Protein AF-A0A0G1D740-F1 (afdb_monomer)

Nearest PDB structures (foldseek):
  6q7m-assembly1_Z  TM=8.727E-01  e=1.515E-11  Escherichia coli
  4upb-assembly1_C  TM=8.703E-01  e=5.342E-11  Escherichia coli K-12
  3nbx-assembly1_X  TM=8.729E-01  e=7.797E-11  Escherichia coli K-12
  4upb-assembly1_E  TM=8.729E-01  e=9.420E-11  Escherichia coli K-12
  6blb-assembly1_A  TM=6.634E-01  e=1.053E-04  Pseudomonas aeruginosa PAO1

Solvent-accessible surface area (backbone atoms only — not comparable to full-atom values): 15666 Å² total; per-residue (Å²): 132,59,70,69,57,53,56,54,59,66,45,46,66,58,53,55,50,51,51,54,62,46,44,73,80,37,70,94,38,67,65,61,54,50,47,50,51,49,13,49,75,67,48,39,17,26,33,39,38,32,65,88,90,57,54,63,67,57,53,51,49,54,56,44,72,72,41,86,90,54,36,75,33,73,50,56,25,68,77,43,87,40,55,55,72,49,29,42,67,48,76,46,80,45,81,43,79,40,98,86,78,47,74,42,83,43,79,47,77,40,76,22,61,58,45,58,12,26,30,39,38,33,32,41,47,84,58,29,43,71,72,40,42,55,49,51,54,30,50,43,68,41,54,40,37,79,55,97,93,39,81,43,76,33,68,47,39,24,34,36,34,28,24,72,66,80,69,56,81,90,45,88,45,44,70,55,55,73,58,43,68,41,75,44,80,54,68,67,71,52,77,66,52,50,49,52,56,53,65,63,54,74,72,69,76,79,82,94,85,87,86,85,87,72,89,77,81,88,77,90,80,83,89,85,89,84,86,84,88,82,84,86,86,89,84,88,84,87,84,89,86,91,86,80,92,82,91,82,86,86,88,82,133

pLDDT: mean 76.73, std 25.29, range [23.34, 97.75]

Mean predicted aligned error: 13.7 Å

Radius of gyration: 24.91 Å; Cα contacts (8 Å, |Δi|>4): 343; chains: 1; bounding box: 70×76×67 Å

Structure (mmCIF, N/CA/C/O backbone):
data_AF-A0A0G1D740-F1
#
_entry.id   AF-A0A0G1D740-F1
#
loop_
_atom_site.group_PDB
_atom_site.id
_atom_site.type_symbol
_atom_site.label_atom_id
_atom_site.label_alt_id
_atom_site.label_comp_id
_atom_site.label_asym_id
_atom_site.label_entity_id
_atom_site.label_seq_id
_atom_site.pdbx_PDB_ins_code
_atom_site.Cartn_x
_atom_site.Cartn_y
_atom_site.Cartn_z
_atom_site.occupancy
_atom_site.B_iso_or_equiv
_atom_site.auth_seq_id
_atom_site.auth_comp_id
_atom_site.auth_asym_id
_atom_site.auth_atom_id
_atom_site.pdbx_PDB_model_num
ATOM 1 N N . MET A 1 1 ? 6.286 -33.723 -4.579 1.00 59.94 1 MET A N 1
ATOM 2 C CA . MET A 1 1 ? 6.065 -32.281 -4.843 1.00 59.94 1 MET A CA 1
ATOM 3 C C . MET A 1 1 ? 4.890 -31.828 -3.988 1.00 59.94 1 MET A C 1
ATOM 5 O O . MET A 1 1 ? 3.822 -32.398 -4.157 1.00 59.94 1 MET A O 1
ATOM 9 N N . ASN A 1 2 ? 5.114 -30.914 -3.036 1.00 88.69 2 ASN A N 1
ATOM 10 C CA . ASN A 1 2 ? 4.112 -30.453 -2.061 1.00 88.69 2 ASN A CA 1
ATOM 11 C C . ASN A 1 2 ? 2.894 -29.819 -2.773 1.00 88.69 2 ASN A C 1
ATOM 13 O O . ASN A 1 2 ? 3.073 -29.130 -3.777 1.00 88.69 2 ASN A O 1
ATOM 17 N N . GLU A 1 3 ? 1.682 -30.047 -2.267 1.00 88.50 3 GLU A N 1
ATOM 18 C CA . GLU A 1 3 ? 0.423 -29.495 -2.794 1.00 88.50 3 GLU A CA 1
ATOM 19 C C . GLU A 1 3 ? 0.468 -27.962 -2.892 1.00 88.50 3 GLU A C 1
ATOM 21 O O . GLU A 1 3 ? 0.113 -27.388 -3.920 1.00 88.50 3 GLU A O 1
ATOM 26 N N . LEU A 1 4 ? 1.053 -27.296 -1.891 1.00 85.12 4 LEU A N 1
ATOM 27 C CA . LEU A 1 4 ? 1.261 -25.844 -1.910 1.00 85.12 4 LEU A CA 1
ATOM 28 C C . LEU A 1 4 ? 2.137 -25.385 -3.084 1.00 85.12 4 LEU A C 1
ATOM 30 O O . LEU A 1 4 ? 1.875 -24.353 -3.695 1.00 85.12 4 LEU A O 1
ATOM 34 N N . LEU A 1 5 ? 3.162 -26.167 -3.437 1.00 86.25 5 LEU A N 1
ATOM 35 C CA . LEU A 1 5 ? 4.034 -25.853 -4.568 1.00 86.25 5 LEU A CA 1
ATOM 36 C C . LEU A 1 5 ? 3.289 -26.017 -5.899 1.00 86.25 5 LEU A C 1
ATOM 38 O O . LEU A 1 5 ? 3.485 -25.214 -6.804 1.00 86.25 5 LEU A O 1
ATOM 42 N N . ARG A 1 6 ? 2.394 -27.007 -6.018 1.00 88.31 6 ARG A N 1
ATOM 43 C CA . ARG A 1 6 ? 1.539 -27.164 -7.208 1.00 88.31 6 ARG A CA 1
ATOM 44 C C . ARG A 1 6 ? 0.585 -25.986 -7.376 1.00 88.31 6 ARG A C 1
ATOM 46 O O . ARG A 1 6 ? 0.479 -25.450 -8.475 1.00 88.31 6 ARG A O 1
ATOM 53 N N . GLN A 1 7 ? -0.058 -25.560 -6.292 1.00 86.38 7 GLN A N 1
ATOM 54 C CA . GLN A 1 7 ? -0.959 -24.407 -6.303 1.00 86.38 7 GLN A CA 1
ATOM 55 C C . GLN A 1 7 ? -0.216 -23.114 -6.651 1.00 86.38 7 GLN A C 1
ATOM 57 O O . GLN A 1 7 ? -0.663 -22.365 -7.519 1.00 86.38 7 GLN A O 1
ATOM 62 N N . ALA A 1 8 ? 0.960 -22.891 -6.055 1.00 84.44 8 ALA A N 1
ATOM 63 C CA . ALA A 1 8 ? 1.807 -21.745 -6.376 1.00 84.44 8 ALA A CA 1
ATOM 64 C C . ALA A 1 8 ? 2.221 -21.735 -7.858 1.00 84.44 8 ALA A C 1
ATOM 66 O O . ALA A 1 8 ? 2.075 -20.716 -8.532 1.00 84.44 8 ALA A O 1
ATOM 67 N N . LEU A 1 9 ? 2.666 -22.878 -8.395 1.00 88.75 9 LEU A N 1
ATOM 68 C CA . LEU A 1 9 ? 3.020 -23.014 -9.812 1.00 88.75 9 LEU A CA 1
ATOM 69 C C . LEU A 1 9 ? 1.819 -22.781 -10.741 1.00 88.75 9 LEU A C 1
ATOM 71 O O . LEU A 1 9 ? 1.988 -22.206 -11.814 1.00 88.75 9 LEU A O 1
ATOM 75 N N . GLY A 1 10 ? 0.605 -23.151 -10.323 1.00 89.69 10 GLY A N 1
ATOM 76 C CA . GLY A 1 10 ? -0.626 -22.885 -11.073 1.00 89.69 10 GLY A CA 1
ATOM 77 C C . GLY A 1 10 ? -0.969 -21.396 -11.215 1.00 89.69 10 GLY A C 1
ATOM 78 O O . GLY A 1 10 ? -1.636 -21.008 -12.174 1.00 89.69 10 GLY A O 1
ATOM 79 N N . ILE A 1 11 ? -0.487 -20.543 -10.305 1.00 89.38 11 ILE A N 1
ATOM 80 C CA . ILE A 1 11 ? -0.723 -19.090 -10.335 1.00 89.38 11 ILE A CA 1
ATOM 81 C C . ILE A 1 11 ? 0.265 -18.373 -11.270 1.00 89.38 11 ILE A C 1
ATOM 83 O O . ILE A 1 11 ? -0.078 -17.332 -11.836 1.00 89.38 11 ILE A O 1
ATOM 87 N N . VAL A 1 12 ? 1.460 -18.935 -11.487 1.00 91.50 12 VAL A N 1
ATOM 88 C CA . VAL A 1 12 ? 2.539 -18.301 -12.269 1.00 91.50 12 VAL A CA 1
ATOM 89 C C . VAL A 1 12 ? 2.080 -17.838 -13.660 1.00 91.50 12 VAL A C 1
ATOM 91 O O . VAL A 1 12 ? 2.272 -16.659 -13.957 1.00 91.50 12 VAL A O 1
ATOM 94 N N . PRO A 1 13 ? 1.402 -18.658 -14.496 1.00 94.25 13 PRO A N 1
ATOM 95 C CA . PRO A 1 13 ? 0.960 -18.212 -15.820 1.00 94.25 13 PRO A CA 1
ATOM 96 C C . PRO A 1 13 ? -0.002 -17.021 -15.759 1.00 94.25 13 PRO A C 1
ATOM 98 O O . PRO A 1 13 ? 0.038 -16.135 -16.614 1.00 94.25 13 PRO A O 1
ATOM 101 N N . LYS A 1 14 ? -0.856 -16.975 -14.729 1.00 92.62 14 LYS A N 1
ATOM 102 C CA . LYS A 1 14 ? -1.813 -15.884 -14.523 1.00 92.62 14 LYS A CA 1
ATOM 103 C C . LYS A 1 14 ? -1.098 -14.589 -14.143 1.00 92.62 14 LYS A C 1
ATOM 105 O O . LYS A 1 14 ? -1.414 -13.545 -14.708 1.00 92.62 14 LYS A O 1
ATOM 110 N N . VAL A 1 15 ? -0.118 -14.663 -13.243 1.00 93.69 15 VAL A N 1
ATOM 111 C CA . VAL A 1 15 ? 0.729 -13.520 -12.866 1.00 93.69 15 VAL A CA 1
ATOM 112 C C . VAL A 1 15 ? 1.508 -13.010 -14.075 1.00 93.69 15 VAL A C 1
ATOM 114 O O . VAL A 1 15 ? 1.447 -11.821 -14.367 1.00 93.69 15 VAL A O 1
ATOM 117 N N . SER A 1 16 ? 2.165 -13.894 -14.833 1.00 94.00 16 SER A N 1
ATOM 118 C CA . SER A 1 16 ? 2.906 -13.515 -16.044 1.00 94.00 16 SER A CA 1
ATOM 119 C C . SER A 1 16 ? 2.018 -12.822 -17.074 1.00 94.00 16 SER A C 1
ATOM 121 O O . SER A 1 16 ? 2.415 -11.804 -17.637 1.00 94.00 16 SER A O 1
ATOM 123 N N . ARG A 1 17 ? 0.799 -13.332 -17.288 1.00 94.88 17 ARG A N 1
ATOM 124 C CA . ARG A 1 17 ? -0.174 -12.715 -18.193 1.00 94.88 17 ARG A CA 1
ATOM 125 C C . ARG A 1 17 ? -0.589 -11.322 -17.723 1.00 94.88 17 ARG A C 1
ATOM 127 O O . ARG A 1 17 ? -0.572 -10.393 -18.522 1.00 94.88 17 ARG A O 1
ATOM 134 N N . ILE A 1 18 ? -0.938 -11.165 -16.445 1.00 94.62 18 ILE A N 1
ATOM 135 C CA . ILE A 1 18 ? -1.316 -9.856 -15.895 1.00 94.62 18 ILE A CA 1
ATOM 136 C C . ILE A 1 18 ? -0.154 -8.869 -16.022 1.00 94.62 18 ILE A C 1
ATOM 138 O O . ILE A 1 18 ? -0.366 -7.751 -16.478 1.00 94.62 18 ILE A O 1
ATOM 142 N N . SER A 1 19 ? 1.066 -9.286 -15.678 1.00 95.06 19 SER A N 1
ATOM 143 C CA . SER A 1 19 ? 2.260 -8.448 -15.814 1.00 95.06 19 SER A CA 1
ATOM 144 C C . SER A 1 19 ? 2.464 -7.980 -17.253 1.00 95.06 19 SER A C 1
ATOM 146 O O . SER A 1 19 ? 2.669 -6.792 -17.473 1.00 95.06 19 SER A O 1
ATOM 148 N N . ALA A 1 20 ? 2.344 -8.879 -18.236 1.00 94.12 20 ALA A N 1
ATOM 149 C CA . ALA A 1 20 ? 2.458 -8.514 -19.646 1.00 94.12 20 ALA A CA 1
ATOM 150 C C . ALA A 1 20 ? 1.385 -7.496 -20.065 1.00 94.12 20 ALA A C 1
ATOM 152 O O . ALA A 1 20 ? 1.700 -6.512 -20.723 1.00 94.12 20 ALA A O 1
ATOM 153 N N . GLU A 1 21 ? 0.132 -7.693 -19.649 1.00 93.31 21 GLU A N 1
ATOM 154 C CA . GLU A 1 21 ? -0.960 -6.768 -19.966 1.00 93.31 21 GLU A CA 1
ATOM 155 C C . GLU A 1 21 ? -0.777 -5.386 -19.311 1.00 93.31 21 GLU A C 1
ATOM 157 O O . GLU A 1 21 ? -1.093 -4.375 -19.933 1.00 93.31 21 GLU A O 1
ATOM 162 N N . VAL A 1 22 ? -0.242 -5.321 -18.087 1.00 93.19 22 VAL A N 1
ATOM 163 C CA . VAL A 1 22 ? 0.081 -4.054 -17.404 1.00 93.19 22 VAL A CA 1
ATOM 164 C C . VAL A 1 22 ? 1.228 -3.327 -18.112 1.00 93.19 22 VAL A C 1
ATOM 166 O O . VAL A 1 22 ? 1.149 -2.122 -18.337 1.00 93.19 22 VAL A O 1
ATOM 169 N N . LEU A 1 23 ? 2.273 -4.043 -18.531 1.00 92.94 23 LEU A N 1
ATOM 170 C CA . LEU A 1 23 ? 3.433 -3.440 -19.200 1.00 92.94 23 LEU A CA 1
ATOM 171 C C . LEU A 1 23 ? 3.111 -2.858 -20.585 1.00 92.94 23 LEU A C 1
ATOM 173 O O . LEU A 1 23 ? 3.834 -1.987 -21.064 1.00 92.94 23 LEU A O 1
ATOM 177 N N . VAL A 1 24 ? 2.001 -3.267 -21.210 1.00 90.56 24 VAL A N 1
ATOM 178 C CA . VAL A 1 24 ? 1.508 -2.636 -22.447 1.00 90.56 24 VAL A CA 1
ATOM 179 C C . VAL A 1 24 ? 1.094 -1.179 -22.208 1.00 90.56 24 VAL A C 1
ATOM 181 O O . VAL A 1 24 ? 1.364 -0.325 -23.052 1.00 90.56 24 VAL A O 1
ATOM 184 N N . SER A 1 25 ? 0.450 -0.872 -21.076 1.00 87.00 25 SER A N 1
ATOM 185 C CA . SER A 1 25 ? 0.032 0.498 -20.738 1.00 87.00 25 SER A CA 1
ATOM 186 C C . SER A 1 25 ? 1.068 1.265 -19.910 1.00 87.00 25 SER A C 1
ATOM 188 O O . SER A 1 25 ? 1.077 2.495 -19.946 1.00 87.00 25 SER A O 1
ATOM 190 N N . HIS A 1 26 ? 1.966 0.559 -19.220 1.00 89.12 26 HIS A N 1
ATOM 191 C CA . HIS A 1 26 ? 2.989 1.117 -18.334 1.00 89.12 26 HIS A CA 1
ATOM 192 C C . HIS A 1 26 ? 4.399 0.780 -18.850 1.00 89.12 26 HIS A C 1
ATOM 194 O O . HIS A 1 26 ? 5.033 -0.178 -18.417 1.00 89.12 26 HIS A O 1
ATOM 200 N N . ILE A 1 27 ? 4.877 1.578 -19.810 1.00 86.31 27 ILE A N 1
ATOM 201 C CA . ILE A 1 27 ? 6.157 1.367 -20.512 1.00 86.31 27 ILE A CA 1
ATOM 202 C C . ILE A 1 27 ? 7.345 1.505 -19.549 1.00 86.31 27 ILE A C 1
ATOM 204 O O . ILE A 1 27 ? 7.372 2.438 -18.748 1.00 86.31 27 ILE A O 1
ATOM 208 N N . ASP A 1 28 ? 8.354 0.637 -19.693 1.00 86.50 28 ASP A N 1
ATOM 209 C CA . ASP A 1 28 ? 9.580 0.606 -18.879 1.00 86.50 28 ASP A CA 1
ATOM 210 C C . ASP A 1 28 ? 9.288 0.498 -17.362 1.00 86.50 28 ASP A C 1
ATOM 212 O O . ASP A 1 28 ? 9.938 1.165 -16.554 1.00 86.50 28 ASP A O 1
ATOM 216 N N . ARG A 1 29 ? 8.277 -0.306 -16.976 1.00 91.25 29 ARG A N 1
ATOM 217 C CA . ARG A 1 29 ? 7.851 -0.519 -15.572 1.00 91.25 29 ARG A CA 1
ATOM 218 C C . ARG A 1 29 ? 8.002 -1.950 -15.057 1.00 91.25 29 ARG A C 1
ATOM 220 O O . ARG A 1 29 ? 7.325 -2.355 -14.111 1.00 91.25 29 ARG A O 1
ATOM 227 N N . ASP A 1 30 ? 8.867 -2.745 -15.679 1.00 93.06 30 ASP A N 1
ATOM 228 C CA . ASP A 1 30 ? 9.088 -4.149 -15.316 1.00 93.06 30 ASP A CA 1
ATOM 229 C C . ASP A 1 30 ? 9.464 -4.334 -13.843 1.00 93.06 30 ASP A C 1
ATOM 231 O O . ASP A 1 30 ? 8.959 -5.247 -13.180 1.00 93.06 30 ASP A O 1
ATOM 235 N N . ASP A 1 31 ? 10.324 -3.465 -13.316 1.00 93.81 31 ASP A N 1
ATOM 236 C CA . ASP A 1 31 ? 10.807 -3.573 -11.943 1.00 93.81 31 ASP A CA 1
ATOM 237 C C . ASP A 1 31 ? 9.723 -3.197 -10.928 1.00 93.81 31 ASP A C 1
ATOM 239 O O . ASP A 1 31 ? 9.568 -3.876 -9.912 1.00 93.81 31 ASP A O 1
ATOM 243 N N . GLU A 1 32 ? 8.918 -2.170 -11.212 1.00 94.69 32 GLU A N 1
ATOM 244 C CA . GLU A 1 32 ? 7.781 -1.758 -10.388 1.00 94.69 32 GLU A CA 1
ATOM 245 C C . GLU A 1 32 ? 6.719 -2.861 -10.339 1.00 94.69 32 GLU A C 1
ATOM 247 O O . GLU A 1 32 ? 6.220 -3.192 -9.260 1.00 94.69 32 GLU A O 1
ATOM 252 N N . VAL A 1 33 ? 6.423 -3.485 -11.486 1.00 95.56 33 VAL A N 1
ATOM 253 C CA . VAL A 1 33 ? 5.493 -4.620 -11.568 1.00 95.56 33 VAL A CA 1
ATOM 254 C C . VAL A 1 33 ? 6.001 -5.799 -10.739 1.00 95.56 33 VAL A C 1
ATOM 256 O O . VAL A 1 33 ? 5.246 -6.379 -9.954 1.00 95.56 33 VAL A O 1
ATOM 259 N N . ARG A 1 34 ? 7.287 -6.149 -10.858 1.00 95.25 34 ARG A N 1
ATOM 260 C CA . ARG A 1 34 ? 7.898 -7.225 -10.060 1.00 95.25 34 ARG A CA 1
ATOM 261 C C . ARG A 1 34 ? 7.877 -6.909 -8.570 1.00 95.25 34 ARG A C 1
ATOM 263 O O . ARG A 1 34 ? 7.524 -7.779 -7.778 1.00 95.25 34 ARG A O 1
ATOM 270 N N . ALA A 1 35 ? 8.223 -5.685 -8.183 1.00 96.12 35 ALA A N 1
ATOM 271 C CA . ALA A 1 35 ? 8.232 -5.264 -6.788 1.00 96.12 35 ALA A CA 1
ATOM 272 C C . ALA A 1 35 ? 6.824 -5.293 -6.172 1.00 96.12 35 ALA A C 1
ATOM 274 O O . ALA A 1 35 ? 6.664 -5.753 -5.042 1.00 96.12 35 ALA A O 1
ATOM 275 N N . ALA A 1 36 ? 5.799 -4.884 -6.926 1.00 96.31 36 ALA A N 1
ATOM 276 C CA . ALA A 1 36 ? 4.408 -4.966 -6.490 1.00 96.31 36 ALA A CA 1
ATOM 277 C C . ALA A 1 36 ? 3.941 -6.418 -6.300 1.00 96.31 36 ALA A C 1
ATOM 279 O O . ALA A 1 36 ? 3.338 -6.740 -5.276 1.00 96.31 36 ALA A O 1
ATOM 280 N N . TRP A 1 37 ? 4.271 -7.322 -7.230 1.00 95.94 37 TRP A N 1
ATOM 281 C CA . TRP A 1 37 ? 3.979 -8.749 -7.062 1.00 95.94 37 TRP A CA 1
ATOM 282 C C . TRP A 1 37 ? 4.720 -9.370 -5.881 1.00 95.94 37 TRP A C 1
ATOM 284 O O . TRP A 1 37 ? 4.129 -10.143 -5.130 1.00 95.94 37 TRP A O 1
ATOM 294 N N . LEU A 1 38 ? 5.993 -9.020 -5.681 1.00 95.75 38 LEU A N 1
ATOM 295 C CA . LEU A 1 38 ? 6.755 -9.473 -4.520 1.00 95.75 38 LEU A CA 1
ATOM 296 C C . LEU A 1 38 ? 6.102 -9.004 -3.218 1.00 95.75 38 LEU A C 1
ATOM 298 O O . LEU A 1 38 ? 5.982 -9.807 -2.295 1.00 95.75 38 LEU A O 1
ATOM 302 N N . ALA A 1 39 ? 5.634 -7.756 -3.150 1.00 96.25 39 ALA A N 1
ATOM 303 C CA . ALA A 1 39 ? 4.917 -7.243 -1.985 1.00 96.25 39 ALA A CA 1
ATOM 304 C C . ALA A 1 39 ? 3.622 -8.030 -1.732 1.00 96.25 39 ALA A C 1
ATOM 306 O O . ALA A 1 39 ? 3.401 -8.493 -0.618 1.00 96.25 39 ALA A O 1
ATOM 307 N N . LEU A 1 40 ? 2.824 -8.265 -2.778 1.00 94.81 40 LEU A N 1
ATOM 308 C CA . LEU A 1 40 ? 1.570 -9.025 -2.708 1.00 94.81 40 LEU A CA 1
ATOM 309 C C . LEU A 1 40 ? 1.755 -10.477 -2.259 1.00 94.81 40 LEU A C 1
ATOM 311 O O . LEU A 1 40 ? 0.964 -10.984 -1.472 1.00 94.81 40 LEU A O 1
ATOM 315 N N . VAL A 1 41 ? 2.780 -11.161 -2.770 1.00 92.62 41 VAL A N 1
ATOM 316 C CA . VAL A 1 41 ? 3.012 -12.581 -2.467 1.00 92.62 41 VAL A CA 1
ATOM 317 C C . VAL A 1 41 ? 3.676 -12.762 -1.103 1.00 92.62 41 VAL A C 1
ATOM 319 O O . VAL A 1 41 ? 3.381 -13.722 -0.397 1.00 92.62 41 VAL A O 1
ATOM 322 N N . SER A 1 42 ? 4.584 -11.859 -0.726 1.00 93.25 42 SER A N 1
ATOM 323 C CA . SER A 1 42 ? 5.328 -11.971 0.535 1.00 93.25 42 SER A CA 1
ATOM 324 C C . SER A 1 42 ? 4.641 -11.301 1.727 1.00 93.25 42 SER A C 1
ATOM 326 O O . SER A 1 42 ? 5.051 -11.541 2.865 1.00 93.25 42 SER A O 1
ATOM 328 N N . GLY A 1 43 ? 3.662 -10.423 1.483 1.00 93.81 43 GLY A N 1
ATOM 329 C CA . GLY A 1 43 ? 3.089 -9.533 2.495 1.00 93.81 43 GLY A CA 1
ATOM 330 C C . GLY A 1 43 ? 4.094 -8.517 3.050 1.00 93.81 43 GLY A C 1
ATOM 331 O O . GLY A 1 43 ? 3.854 -7.923 4.099 1.00 93.81 43 GLY A O 1
ATOM 332 N N . ARG A 1 44 ? 5.259 -8.344 2.406 1.00 95.06 44 ARG A N 1
ATOM 333 C CA . ARG A 1 44 ? 6.311 -7.429 2.867 1.00 95.06 44 ARG A CA 1
ATOM 334 C C . ARG A 1 44 ? 6.164 -6.050 2.221 1.00 95.06 44 ARG A C 1
ATOM 336 O O . ARG A 1 44 ? 5.900 -5.979 1.021 1.00 95.06 44 ARG A O 1
ATOM 343 N N . PRO A 1 45 ? 6.410 -4.959 2.969 1.00 95.56 45 PRO A N 1
ATOM 344 C CA . PRO A 1 45 ? 6.340 -3.611 2.422 1.00 95.56 45 PRO A CA 1
ATOM 345 C C . PRO A 1 45 ? 7.316 -3.373 1.274 1.00 95.56 45 PRO A C 1
ATOM 347 O O . PRO A 1 45 ? 8.488 -3.768 1.356 1.00 95.56 45 PRO A O 1
ATOM 350 N N . ALA A 1 46 ? 6.844 -2.651 0.257 1.00 96.00 46 ALA A N 1
ATOM 351 C CA . ALA A 1 46 ? 7.663 -2.147 -0.837 1.00 96.00 46 ALA A CA 1
ATOM 352 C C . ALA A 1 46 ? 7.767 -0.620 -0.820 1.00 96.00 46 ALA A C 1
ATOM 354 O O . ALA A 1 46 ? 6.790 0.078 -0.563 1.00 96.00 46 ALA A O 1
ATOM 355 N N . PHE A 1 47 ? 8.953 -0.102 -1.130 1.00 96.06 47 PHE A N 1
ATOM 356 C CA . PHE A 1 47 ? 9.225 1.326 -1.228 1.00 96.06 47 PHE A CA 1
ATOM 357 C C . PHE A 1 47 ? 9.834 1.696 -2.580 1.00 96.06 47 PHE A C 1
ATOM 359 O O . PHE A 1 47 ? 10.824 1.095 -3.007 1.00 96.06 47 PHE A O 1
ATOM 366 N N . PHE A 1 48 ? 9.270 2.721 -3.221 1.00 95.75 48 PHE A N 1
ATOM 367 C CA . PHE A 1 48 ? 9.670 3.214 -4.537 1.00 95.75 48 PHE A CA 1
ATOM 368 C C . PHE A 1 48 ? 10.282 4.620 -4.451 1.00 95.75 48 PHE A C 1
ATOM 370 O O . PHE A 1 48 ? 9.574 5.622 -4.300 1.00 95.75 48 PHE A O 1
ATOM 377 N N . LEU A 1 49 ? 11.599 4.714 -4.637 1.00 94.50 49 LEU A N 1
ATOM 378 C CA . LEU A 1 49 ? 12.334 5.977 -4.727 1.00 94.50 49 LEU A CA 1
ATOM 379 C C . LEU A 1 49 ? 12.344 6.491 -6.166 1.00 94.50 49 LEU A C 1
ATOM 381 O O . LEU A 1 49 ? 12.760 5.774 -7.065 1.00 94.50 49 LEU A O 1
ATOM 385 N N . GLY A 1 50 ? 11.947 7.735 -6.411 1.00 89.31 50 GLY A N 1
ATOM 386 C CA . GLY A 1 50 ? 12.048 8.333 -7.750 1.00 89.31 50 GLY A CA 1
ATOM 387 C C . GLY A 1 50 ? 11.118 9.521 -7.923 1.00 89.31 50 GLY A C 1
ATOM 388 O O . GLY A 1 50 ? 10.173 9.628 -7.157 1.00 89.31 50 GLY A O 1
ATOM 389 N N . SER A 1 51 ? 11.379 10.365 -8.922 1.00 83.00 51 SER A N 1
ATOM 390 C CA . SER A 1 51 ? 10.671 11.630 -9.170 1.00 83.00 51 SER A CA 1
ATOM 391 C C . SER A 1 51 ? 9.140 11.488 -9.298 1.00 83.00 51 SER A C 1
ATOM 393 O O . SER A 1 51 ? 8.648 10.410 -9.660 1.00 83.00 51 SER A O 1
ATOM 395 N N . PRO A 1 52 ? 8.368 12.573 -9.088 1.00 75.75 52 PRO A N 1
ATOM 396 C CA . PRO A 1 52 ? 6.926 12.528 -9.271 1.00 75.75 52 PRO A CA 1
ATOM 397 C C . PRO A 1 52 ? 6.593 12.420 -10.767 1.00 75.75 52 PRO A C 1
ATOM 399 O O . PRO A 1 52 ? 7.367 12.839 -11.631 1.00 75.75 52 PRO A O 1
ATOM 402 N N . GLY A 1 53 ? 5.437 11.836 -11.092 1.00 71.81 53 GLY A N 1
ATOM 403 C CA . GLY A 1 53 ? 4.991 11.680 -12.486 1.00 71.81 53 GLY A CA 1
ATOM 404 C C . GLY A 1 53 ? 5.659 10.533 -13.260 1.00 71.81 53 GLY A C 1
ATOM 405 O O . GLY A 1 53 ? 5.584 10.484 -14.491 1.00 71.81 53 GLY A O 1
ATOM 406 N N . VAL A 1 54 ? 6.297 9.599 -12.550 1.00 80.00 54 VAL A N 1
ATOM 407 C CA . VAL A 1 54 ? 6.925 8.390 -13.114 1.00 80.00 54 VAL A CA 1
ATOM 408 C C . VAL A 1 54 ? 5.949 7.192 -13.131 1.00 80.00 54 VAL A C 1
ATOM 410 O O . VAL A 1 54 ? 6.331 6.079 -13.447 1.00 80.00 54 VAL A O 1
ATOM 413 N N . ASP A 1 55 ? 4.657 7.426 -12.873 1.00 84.06 55 ASP A N 1
ATOM 414 C CA . ASP A 1 55 ? 3.577 6.428 -13.008 1.00 84.06 55 ASP A CA 1
ATOM 415 C C . ASP A 1 55 ? 3.699 5.201 -12.077 1.00 84.06 55 ASP A C 1
ATOM 417 O O . ASP A 1 55 ? 3.261 4.090 -12.380 1.00 84.06 55 ASP A O 1
ATOM 421 N N . LYS A 1 56 ? 4.295 5.418 -10.898 1.00 88.25 56 LYS A N 1
ATOM 422 C CA . LYS A 1 56 ? 4.412 4.419 -9.827 1.00 88.25 56 LYS A CA 1
ATOM 423 C C . LYS A 1 56 ? 3.036 3.965 -9.335 1.00 88.25 56 LYS A C 1
ATOM 425 O O . LYS A 1 56 ? 2.730 2.777 -9.366 1.00 88.25 56 LYS A O 1
ATOM 430 N N . THR A 1 57 ? 2.206 4.924 -8.920 1.00 92.12 57 THR A N 1
ATOM 431 C CA . THR A 1 57 ? 0.854 4.676 -8.404 1.00 92.12 57 THR A CA 1
ATOM 432 C C . THR A 1 57 ? -0.023 4.009 -9.456 1.00 92.12 57 THR A C 1
ATOM 434 O O . THR A 1 57 ? -0.668 3.010 -9.156 1.00 92.12 57 THR A O 1
ATOM 437 N N . GLY A 1 58 ? 0.019 4.487 -10.707 1.00 93.00 58 GLY A N 1
ATOM 438 C CA . GLY A 1 58 ? -0.770 3.922 -11.804 1.00 93.00 58 GLY A CA 1
ATOM 439 C C . GLY A 1 58 ? -0.395 2.475 -12.122 1.00 93.00 58 GLY A C 1
ATOM 440 O O . GLY A 1 58 ? -1.283 1.643 -12.283 1.00 93.00 58 GLY A O 1
ATOM 441 N N . THR A 1 59 ? 0.898 2.134 -12.104 1.00 93.69 59 THR A N 1
ATOM 442 C CA . THR A 1 59 ? 1.356 0.744 -12.292 1.00 93.69 59 THR A CA 1
ATOM 443 C C . THR A 1 59 ? 0.792 -0.186 -11.210 1.00 93.69 59 THR A C 1
ATOM 445 O O . THR A 1 59 ? 0.289 -1.272 -11.507 1.00 93.69 59 THR A O 1
ATOM 448 N N . VAL A 1 60 ? 0.828 0.238 -9.942 1.00 95.50 60 VAL A N 1
ATOM 449 C CA . VAL A 1 60 ? 0.302 -0.556 -8.818 1.00 95.50 60 VAL A CA 1
ATOM 450 C C . VAL A 1 60 ? -1.221 -0.650 -8.874 1.00 95.50 60 VAL A C 1
ATOM 452 O O . VAL A 1 60 ? -1.773 -1.734 -8.687 1.00 95.50 60 VAL A O 1
ATOM 455 N N . GLN A 1 61 ? -1.901 0.452 -9.189 1.00 95.75 61 GLN A N 1
ATOM 456 C CA . GLN A 1 61 ? -3.348 0.490 -9.376 1.00 95.75 61 GLN A CA 1
ATOM 457 C C . GLN A 1 61 ? -3.789 -0.453 -10.503 1.00 95.75 61 GLN A C 1
ATOM 459 O O . GLN A 1 61 ? -4.774 -1.179 -10.353 1.00 95.75 61 GLN A O 1
ATOM 464 N N . ALA A 1 62 ? -3.041 -0.503 -11.609 1.00 95.50 62 ALA A N 1
ATOM 465 C CA . ALA A 1 62 ? -3.313 -1.408 -12.718 1.00 95.50 62 ALA A CA 1
ATOM 466 C C . ALA A 1 62 ? -3.241 -2.873 -12.273 1.00 95.50 62 ALA A C 1
ATOM 468 O O . ALA A 1 62 ? -4.150 -3.639 -12.588 1.00 95.50 62 ALA A O 1
ATOM 469 N N . ILE A 1 63 ? -2.240 -3.255 -11.472 1.00 95.38 63 ILE A N 1
ATOM 470 C CA . ILE A 1 63 ? -2.153 -4.602 -10.883 1.00 95.38 63 ILE A CA 1
ATOM 471 C C . ILE A 1 63 ? -3.324 -4.858 -9.930 1.00 95.38 63 ILE A C 1
ATOM 473 O O . ILE A 1 63 ? -4.002 -5.879 -10.059 1.00 95.38 63 ILE A O 1
ATOM 477 N N . ALA A 1 64 ? -3.597 -3.927 -9.011 1.00 95.62 64 ALA A N 1
ATOM 478 C CA . ALA A 1 64 ? -4.666 -4.044 -8.021 1.00 95.62 64 ALA A CA 1
ATOM 479 C C . ALA A 1 64 ? -6.034 -4.268 -8.682 1.00 95.62 64 ALA A C 1
ATOM 481 O O . ALA A 1 64 ? -6.796 -5.131 -8.253 1.00 95.62 64 ALA A O 1
ATOM 482 N N . SER A 1 65 ? -6.303 -3.567 -9.789 1.00 95.31 65 SER A N 1
ATOM 483 C CA . SER A 1 65 ? -7.548 -3.691 -10.557 1.00 95.31 65 SER A CA 1
ATOM 484 C C . SER A 1 65 ? -7.776 -5.085 -11.158 1.00 95.31 65 SER A C 1
ATOM 486 O O . SER A 1 65 ? -8.904 -5.436 -11.499 1.00 95.31 65 SER A O 1
ATOM 488 N N . ARG A 1 66 ? -6.723 -5.909 -11.284 1.00 94.25 66 ARG A N 1
ATOM 489 C CA . ARG A 1 66 ? -6.821 -7.295 -11.776 1.00 94.25 66 ARG A CA 1
ATOM 490 C C . ARG A 1 66 ? -7.101 -8.311 -10.673 1.00 94.25 66 ARG A C 1
ATOM 492 O O . ARG A 1 66 ? -7.304 -9.490 -10.974 1.00 94.25 66 ARG A O 1
ATOM 499 N N . ILE A 1 67 ? -7.111 -7.880 -9.415 1.00 93.12 67 ILE A N 1
ATOM 500 C CA . ILE A 1 67 ? -7.429 -8.722 -8.266 1.00 93.12 67 ILE A CA 1
ATOM 501 C C . ILE A 1 67 ? -8.916 -8.540 -7.959 1.00 93.12 67 ILE A C 1
ATOM 503 O O . ILE A 1 67 ? -9.362 -7.483 -7.519 1.00 93.12 67 ILE A O 1
ATOM 507 N N . ALA A 1 68 ? -9.706 -9.580 -8.224 1.00 93.44 68 ALA A N 1
ATOM 508 C CA . ALA A 1 68 ? -11.150 -9.532 -8.031 1.00 93.44 68 ALA A CA 1
ATOM 509 C C . ALA A 1 68 ? -11.505 -9.234 -6.565 1.00 93.44 68 ALA A C 1
ATOM 511 O O . ALA A 1 68 ? -11.026 -9.913 -5.659 1.00 93.44 68 ALA A O 1
ATOM 512 N N . GLY A 1 69 ? -12.350 -8.222 -6.349 1.00 93.94 69 GLY A N 1
ATOM 513 C CA . GLY A 1 69 ? -12.781 -7.793 -5.016 1.00 93.94 69 GLY A CA 1
ATOM 514 C C . GLY A 1 69 ? -11.731 -7.016 -4.215 1.00 93.94 69 GLY A C 1
ATOM 515 O O . GLY A 1 69 ? -12.021 -6.614 -3.090 1.00 93.94 69 GLY A O 1
ATOM 516 N N . ALA A 1 70 ? -10.536 -6.777 -4.769 1.00 96.12 70 ALA A N 1
ATOM 517 C CA . ALA A 1 70 ? -9.533 -5.980 -4.085 1.00 96.12 70 ALA A CA 1
ATOM 518 C C . ALA A 1 70 ? -9.951 -4.510 -4.013 1.00 96.12 70 ALA A C 1
ATOM 520 O O . ALA A 1 70 ? -10.435 -3.914 -4.975 1.00 96.12 70 ALA A O 1
ATOM 521 N N . VAL A 1 71 ? -9.696 -3.925 -2.851 1.00 96.75 71 VAL A N 1
ATOM 522 C CA . VAL A 1 71 ? -9.867 -2.499 -2.580 1.00 96.75 71 VAL A CA 1
ATOM 523 C C . VAL A 1 71 ? -8.479 -1.885 -2.572 1.00 96.75 71 VAL A C 1
ATOM 525 O O . VAL A 1 71 ? -7.646 -2.253 -1.741 1.00 96.75 71 VAL A O 1
ATOM 528 N N . PHE A 1 72 ? -8.234 -0.984 -3.516 1.00 97.75 72 PHE A N 1
ATOM 529 C CA . PHE A 1 72 ? -7.011 -0.199 -3.594 1.00 97.75 72 PHE A CA 1
ATOM 530 C C . PHE A 1 72 ? -7.254 1.161 -2.945 1.00 97.75 72 PHE A C 1
ATOM 532 O O . PHE A 1 72 ? -8.218 1.841 -3.292 1.00 97.75 72 PHE A O 1
ATOM 539 N N . TYR A 1 73 ? -6.398 1.526 -1.997 1.00 97.44 73 TYR A N 1
ATOM 540 C CA . TYR A 1 73 ? -6.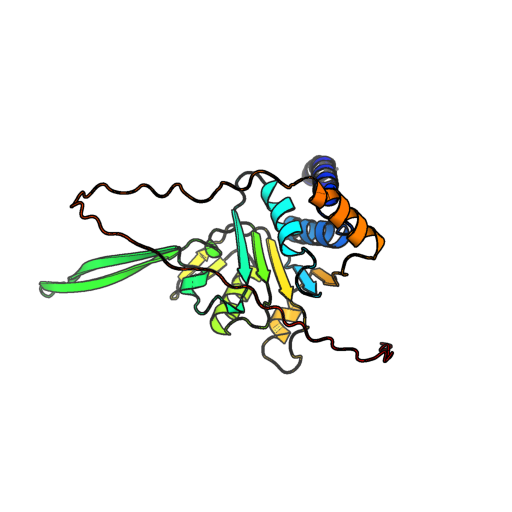372 2.845 -1.385 1.00 97.44 73 TYR A CA 1
ATOM 541 C C . TYR A 1 73 ? -5.037 3.504 -1.712 1.00 97.44 73 TYR A C 1
ATOM 543 O O . TYR A 1 73 ? -3.990 3.013 -1.290 1.00 97.44 73 TYR A O 1
ATOM 551 N N . ASP A 1 74 ? -5.068 4.610 -2.439 1.00 96.38 74 ASP A N 1
ATOM 552 C CA . ASP A 1 74 ? -3.916 5.467 -2.674 1.00 96.38 74 ASP A CA 1
ATOM 553 C C . ASP A 1 74 ? -4.198 6.885 -2.209 1.00 96.38 74 ASP A C 1
ATOM 555 O O . ASP A 1 74 ? -5.314 7.384 -2.329 1.00 96.38 74 ASP A O 1
ATOM 559 N N . GLU A 1 75 ? -3.180 7.526 -1.648 1.00 96.12 75 GLU A N 1
ATOM 560 C CA . GLU A 1 75 ? -3.296 8.905 -1.197 1.00 96.12 75 GLU A CA 1
ATOM 561 C C . GLU A 1 75 ? -1.914 9.565 -1.138 1.00 96.12 75 GLU A C 1
ATOM 563 O O . GLU A 1 75 ? -0.887 8.910 -0.914 1.00 96.12 75 GLU A O 1
ATOM 568 N N . LEU A 1 76 ? -1.893 10.882 -1.335 1.00 95.56 76 LEU A N 1
ATOM 569 C CA . LEU A 1 76 ? -0.698 11.700 -1.174 1.00 95.56 76 LEU A CA 1
ATOM 570 C C . LEU A 1 76 ? -0.555 12.071 0.303 1.00 95.56 76 LEU A C 1
ATOM 572 O O . LEU A 1 76 ? -1.297 12.901 0.806 1.00 95.56 76 LEU A O 1
ATOM 576 N N . MET A 1 77 ? 0.405 11.491 1.017 1.00 95.12 77 MET A N 1
ATOM 577 C CA . MET A 1 77 ? 0.454 11.567 2.484 1.00 95.12 77 MET A CA 1
ATOM 578 C C . MET A 1 77 ? 0.442 12.988 3.083 1.00 95.12 77 MET A C 1
ATOM 580 O O . MET A 1 77 ? -0.224 13.172 4.099 1.00 95.12 77 MET A O 1
ATOM 584 N N . PRO A 1 78 ? 1.056 14.020 2.471 1.00 94.44 78 PRO A N 1
ATOM 585 C CA . PRO A 1 78 ? 0.904 15.410 2.918 1.00 94.44 78 PRO A CA 1
ATOM 586 C C . PRO A 1 78 ? -0.533 15.959 2.973 1.00 94.44 78 PRO A C 1
ATOM 588 O O . PRO A 1 78 ? -0.771 16.947 3.663 1.00 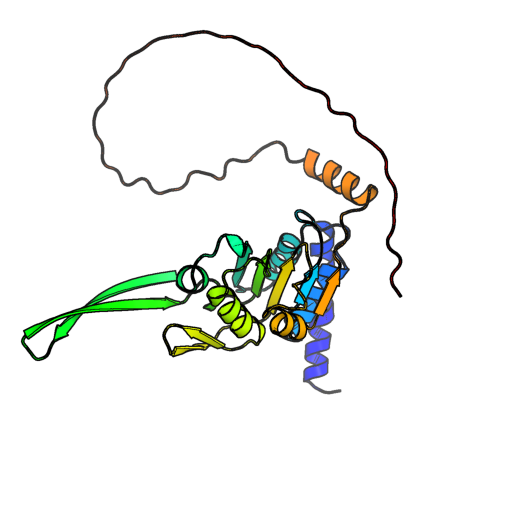94.44 78 PRO A O 1
ATOM 591 N N . THR A 1 79 ? -1.486 15.385 2.231 1.00 95.81 79 THR A N 1
ATOM 592 C CA . THR A 1 79 ? -2.898 15.820 2.232 1.00 95.81 79 THR A CA 1
ATOM 593 C C . THR A 1 79 ? -3.688 15.228 3.401 1.00 95.81 79 THR A C 1
ATOM 595 O O . THR A 1 79 ? -4.794 15.687 3.699 1.00 95.81 79 THR A O 1
ATOM 598 N N . VAL A 1 80 ? -3.131 14.212 4.067 1.00 96.50 80 VAL A N 1
ATOM 599 C CA . VAL A 1 80 ? -3.749 13.500 5.182 1.00 96.50 80 VAL A CA 1
ATOM 600 C C . VAL A 1 80 ? -3.268 14.118 6.483 1.00 96.50 80 VAL A C 1
ATOM 602 O O . VAL A 1 80 ? -2.142 13.890 6.921 1.00 96.50 80 VAL A O 1
ATOM 605 N N . VAL A 1 81 ? -4.135 14.906 7.114 1.00 93.69 81 VAL A N 1
ATOM 606 C CA . VAL A 1 81 ? -3.761 15.685 8.305 1.00 93.69 81 VAL A CA 1
ATOM 607 C C . VAL A 1 81 ? -4.115 14.994 9.620 1.00 93.69 81 VAL A C 1
ATOM 609 O O . VAL A 1 81 ? -3.702 15.453 10.682 1.00 93.69 81 VAL A O 1
ATOM 612 N N . SER A 1 82 ? -4.890 13.906 9.578 1.00 95.69 82 SER A N 1
ATOM 613 C CA . SER A 1 82 ? -5.315 13.187 10.779 1.00 95.69 82 SER A CA 1
ATOM 614 C C . SER A 1 82 ? -5.505 11.686 10.544 1.00 95.69 82 SER A C 1
ATOM 616 O O . SER A 1 82 ? -5.693 11.221 9.416 1.00 95.69 82 SER A O 1
ATOM 618 N N . VAL A 1 83 ? -5.467 10.915 11.634 1.00 94.50 83 VAL A N 1
ATOM 619 C CA . VAL A 1 83 ? -5.697 9.460 11.611 1.00 94.50 83 VAL A CA 1
ATOM 620 C C . VAL A 1 83 ? -7.128 9.143 11.180 1.00 94.50 83 VAL A C 1
ATOM 622 O O . VAL A 1 83 ? -7.363 8.193 10.437 1.00 94.50 83 VAL A O 1
ATOM 625 N N . GLU A 1 84 ? -8.081 9.973 11.587 1.00 94.31 84 GLU A N 1
ATOM 626 C CA . GLU A 1 84 ? -9.491 9.849 11.238 1.00 94.31 84 GLU A CA 1
ATOM 627 C C . GLU A 1 84 ? -9.684 10.034 9.729 1.00 94.31 84 GLU A C 1
ATOM 629 O O . GLU A 1 84 ? -10.385 9.254 9.090 1.00 94.31 84 GLU A O 1
ATOM 634 N N . GLN A 1 85 ? -8.991 10.995 9.109 1.00 95.25 85 GLN A N 1
ATOM 635 C CA . GLN A 1 85 ? -9.033 11.153 7.655 1.00 95.25 85 GLN A CA 1
ATOM 636 C C . GLN A 1 85 ? -8.516 9.903 6.923 1.00 95.25 85 GLN A C 1
ATOM 638 O O . GLN A 1 85 ? -9.102 9.533 5.902 1.00 95.25 85 GLN A O 1
ATOM 643 N N . LEU A 1 86 ? -7.480 9.243 7.455 1.00 96.19 86 LEU A N 1
ATOM 644 C CA . LEU A 1 86 ? -6.889 8.025 6.889 1.00 96.19 86 LEU A CA 1
ATOM 645 C C . LEU A 1 86 ? -7.781 6.782 7.065 1.00 96.19 86 LEU A C 1
ATOM 647 O O . LEU A 1 86 ? -7.915 5.980 6.139 1.00 96.19 86 LEU A O 1
ATOM 651 N N . LEU A 1 87 ? -8.356 6.595 8.258 1.00 95.38 87 LEU A N 1
ATOM 652 C CA . LEU A 1 87 ? -8.994 5.337 8.669 1.00 95.38 87 LEU A CA 1
ATOM 653 C C . LEU A 1 87 ? -10.522 5.392 8.735 1.00 95.38 87 LEU A C 1
ATOM 655 O O . LEU A 1 87 ? -11.173 4.363 8.564 1.00 95.38 87 LEU A O 1
ATOM 659 N N . VAL A 1 88 ? -11.113 6.547 9.031 1.00 94.38 88 VAL A N 1
ATOM 660 C CA . VAL A 1 88 ? -12.549 6.664 9.315 1.00 94.38 88 VAL A CA 1
ATOM 661 C C . VAL A 1 88 ? -13.297 6.997 8.029 1.00 94.38 88 VAL A C 1
ATOM 663 O O . VAL A 1 88 ? -12.976 7.944 7.303 1.00 94.38 88 VAL A O 1
ATOM 666 N N . GLU A 1 89 ? -14.307 6.184 7.730 1.00 93.31 89 GLU A N 1
ATOM 667 C CA . GLU A 1 89 ? -15.212 6.386 6.597 1.00 93.31 89 GLU A CA 1
ATOM 668 C C . GLU A 1 89 ? -16.395 7.266 6.992 1.00 93.31 89 GLU A C 1
ATOM 670 O O . GLU A 1 89 ? -16.770 8.176 6.255 1.00 93.31 89 GLU A O 1
ATOM 675 N N . SER A 1 90 ? -16.965 7.015 8.169 1.00 92.06 90 SER A N 1
ATOM 676 C CA . SER A 1 90 ? -18.089 7.782 8.691 1.00 92.06 90 SER A CA 1
ATOM 677 C C . SER A 1 90 ? -18.070 7.805 10.210 1.00 92.06 90 SER A C 1
ATOM 679 O O . SER A 1 90 ? -17.758 6.794 10.841 1.00 92.06 90 SER A O 1
ATOM 681 N N . THR A 1 91 ? -18.522 8.915 10.776 1.00 91.50 91 THR A N 1
ATOM 682 C CA . THR A 1 91 ? -18.704 9.082 12.215 1.00 91.50 91 THR A CA 1
ATOM 683 C C . THR A 1 91 ? -20.190 9.247 12.506 1.00 91.50 91 THR A C 1
ATOM 685 O O . THR A 1 91 ? -20.876 10.043 11.864 1.00 91.50 91 THR A O 1
ATOM 688 N N . SER A 1 92 ? -20.693 8.465 13.456 1.00 88.44 92 SER A N 1
ATOM 689 C CA . SER A 1 92 ? -22.079 8.519 13.931 1.00 88.44 92 SER A CA 1
ATOM 690 C C . SER A 1 92 ? -22.135 9.143 15.320 1.00 88.44 92 SER A C 1
ATOM 692 O O . SER A 1 92 ? -21.203 8.986 16.108 1.00 88.44 92 SER A O 1
ATOM 694 N N . ILE A 1 93 ? -23.212 9.872 15.604 1.00 89.06 93 ILE A N 1
ATOM 695 C CA . ILE A 1 93 ? -23.449 10.521 16.894 1.00 89.06 93 ILE A CA 1
ATOM 696 C C . ILE A 1 93 ? -24.729 9.921 17.468 1.00 89.06 93 ILE A C 1
ATOM 698 O O . ILE A 1 93 ? -25.776 9.965 16.824 1.00 89.06 93 ILE A O 1
ATOM 702 N N . GLU A 1 94 ? -24.634 9.353 18.662 1.00 87.06 94 GLU A N 1
ATOM 703 C CA . GLU A 1 94 ? -25.729 8.676 19.350 1.00 87.06 94 GLU A CA 1
ATOM 704 C C . GLU A 1 94 ? -25.976 9.337 20.714 1.00 87.06 94 GLU A C 1
ATOM 706 O O . GLU A 1 94 ? -25.044 9.608 21.472 1.00 87.06 94 GLU A O 1
ATOM 711 N N . GLU A 1 95 ? -27.244 9.599 21.043 1.00 88.12 95 GLU A N 1
ATOM 712 C CA . GLU A 1 95 ? -27.642 10.039 22.383 1.00 88.12 95 GLU A CA 1
ATOM 713 C C . GLU A 1 95 ? -27.894 8.818 23.268 1.00 88.12 95 GLU A C 1
ATOM 715 O O . GLU A 1 95 ? -28.830 8.050 23.043 1.00 88.12 95 GLU A O 1
ATOM 720 N N . VAL A 1 96 ? -27.077 8.657 24.305 1.00 85.25 96 VAL A N 1
ATOM 721 C CA . VAL A 1 96 ? -27.195 7.569 25.273 1.00 85.25 96 VAL A CA 1
ATOM 722 C C . VAL A 1 96 ? -27.785 8.117 26.576 1.00 85.25 96 VAL A C 1
ATOM 724 O O . VAL A 1 96 ? -27.197 9.020 27.182 1.00 85.25 96 VAL A O 1
ATOM 727 N N . PRO A 1 97 ? -28.940 7.608 27.039 1.00 84.56 97 PRO A N 1
ATOM 728 C CA . PRO A 1 97 ? -29.504 8.011 28.320 1.00 84.56 97 PRO A CA 1
ATOM 729 C C . PRO A 1 97 ? -28.594 7.562 29.468 1.00 84.56 97 PRO A C 1
ATOM 731 O O . PRO A 1 97 ? -28.131 6.422 29.517 1.00 84.56 97 PRO A O 1
ATOM 734 N N . LEU A 1 98 ? -28.334 8.477 30.396 1.00 85.25 98 LEU A N 1
ATOM 735 C CA . LEU A 1 98 ? -27.533 8.232 31.586 1.00 85.25 98 LEU A CA 1
ATOM 736 C C . LEU A 1 98 ? -28.418 7.741 32.745 1.00 85.25 98 LEU A C 1
ATOM 738 O O . LEU A 1 98 ? -29.591 8.116 32.832 1.00 85.25 98 LEU A O 1
ATOM 742 N N . PRO A 1 99 ? -27.856 6.978 33.702 1.00 81.81 99 PRO A N 1
ATOM 743 C CA . PRO A 1 99 ? -28.598 6.475 34.862 1.00 81.81 99 PRO A CA 1
ATOM 744 C C . PRO A 1 99 ? -29.222 7.564 35.749 1.00 81.81 99 PRO A C 1
ATOM 746 O O . PRO A 1 99 ? -30.172 7.299 36.476 1.00 81.81 99 PRO A O 1
ATOM 74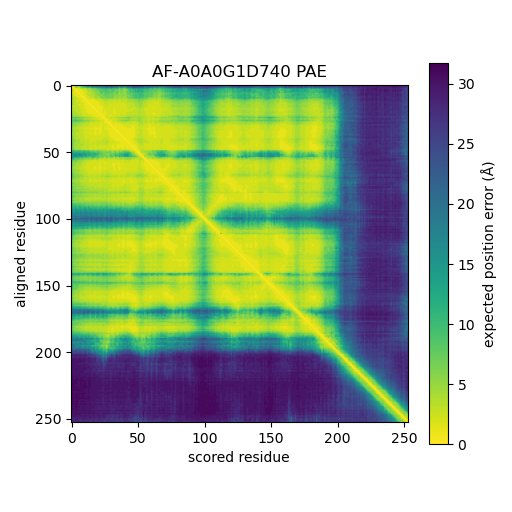9 N N . ASN A 1 100 ? -28.702 8.792 35.694 1.00 86.94 100 ASN A N 1
ATOM 750 C CA . ASN A 1 100 ? -29.195 9.948 36.446 1.00 86.94 100 ASN A CA 1
ATOM 751 C C . ASN A 1 100 ? -30.292 10.745 35.708 1.00 86.94 100 ASN A C 1
ATOM 753 O O . ASN A 1 100 ? -30.611 11.857 36.121 1.00 86.94 100 ASN A O 1
ATOM 757 N N . GLY A 1 101 ? -30.832 10.224 34.600 1.00 81.06 101 GLY A N 1
ATOM 758 C CA . GLY A 1 101 ? -31.830 10.917 33.776 1.00 81.06 101 GLY A CA 1
ATOM 759 C C . GLY A 1 101 ? -31.251 11.982 32.837 1.00 81.06 101 GLY A C 1
ATOM 760 O O . GLY A 1 101 ? -32.004 12.615 32.098 1.00 81.06 101 GLY A O 1
ATOM 761 N N . GLY A 1 102 ? -29.928 12.178 32.829 1.00 83.94 102 GLY A N 1
ATOM 762 C CA . GLY A 1 102 ? -29.241 12.987 31.825 1.00 83.94 102 GLY A CA 1
ATOM 763 C C . GLY A 1 102 ? -29.123 12.268 30.478 1.00 83.94 102 GLY A C 1
ATOM 764 O O . GLY A 1 102 ? -29.382 11.072 30.360 1.00 83.94 102 GLY A O 1
ATOM 765 N N . LYS A 1 103 ? -28.680 12.988 29.448 1.00 84.69 103 LYS A N 1
ATOM 766 C CA . LYS A 1 103 ? -28.291 12.409 28.157 1.00 84.69 103 LYS A CA 1
ATOM 767 C C . LYS A 1 103 ? -26.803 12.642 27.935 1.00 84.69 103 LYS A C 1
ATOM 769 O O . LYS A 1 103 ? -26.326 13.755 28.139 1.00 84.69 103 LYS A O 1
ATOM 774 N N . ALA A 1 104 ? -26.083 11.608 27.519 1.00 83.81 104 ALA A N 1
ATOM 775 C CA . ALA A 1 104 ? -24.714 11.716 27.039 1.00 83.81 104 ALA A CA 1
ATOM 776 C C . ALA A 1 104 ? -24.701 11.616 25.515 1.00 83.81 104 ALA A C 1
ATOM 778 O O . ALA A 1 104 ? -25.380 10.769 24.943 1.00 83.81 104 ALA A O 1
ATOM 779 N N . ILE A 1 105 ? -23.901 12.452 24.864 1.00 85.50 105 ILE A N 1
ATOM 780 C CA . ILE A 1 105 ? -23.615 12.312 23.438 1.00 85.50 105 ILE A CA 1
ATOM 781 C C . ILE A 1 105 ? -22.398 11.398 23.314 1.00 85.50 105 ILE A C 1
ATOM 783 O O . ILE A 1 105 ? -21.349 11.686 23.891 1.00 85.50 105 ILE A O 1
ATOM 787 N N . GLN A 1 106 ? -22.539 10.294 22.585 1.00 85.00 106 GLN A N 1
ATOM 788 C CA . GLN A 1 106 ? -21.432 9.417 22.225 1.00 85.00 106 GLN A CA 1
ATOM 789 C C . GLN A 1 106 ? -21.179 9.492 20.727 1.00 85.00 106 GLN A C 1
ATOM 791 O O . GLN A 1 106 ? -22.101 9.455 19.916 1.00 85.00 106 GLN A O 1
ATOM 796 N N . THR A 1 107 ? -19.905 9.567 20.371 1.00 85.75 107 THR A N 1
ATOM 797 C CA . THR A 1 107 ? -19.455 9.530 18.985 1.00 85.75 107 THR A CA 1
ATOM 798 C C . THR A 1 107 ? -18.881 8.151 18.705 1.00 85.75 107 THR A C 1
ATOM 800 O O . THR A 1 107 ? -18.106 7.626 19.506 1.00 85.75 107 THR A O 1
ATOM 803 N N . ARG A 1 108 ? -19.269 7.545 17.583 1.00 86.19 108 ARG A N 1
ATOM 804 C CA . ARG A 1 108 ? -18.782 6.233 17.167 1.00 86.19 108 ARG A CA 1
ATOM 805 C C . ARG A 1 108 ? -18.280 6.275 15.736 1.00 86.19 108 ARG A C 1
ATOM 807 O O . ARG A 1 108 ? -19.048 6.516 14.800 1.00 86.19 108 ARG A O 1
ATOM 814 N N . ASP A 1 109 ? -17.004 5.952 15.590 1.00 90.81 109 ASP A N 1
ATOM 815 C CA . ASP A 1 109 ? -16.346 5.840 14.299 1.00 90.81 109 ASP A CA 1
ATOM 816 C C . ASP A 1 109 ? -16.586 4.478 13.651 1.00 90.81 109 ASP A C 1
ATOM 818 O O . ASP A 1 109 ? -16.476 3.415 14.275 1.00 90.81 109 ASP A O 1
ATOM 822 N N . ARG A 1 110 ? -16.868 4.518 12.350 1.00 91.44 110 ARG A N 1
ATOM 823 C CA . ARG A 1 110 ? -16.842 3.359 11.464 1.00 91.44 110 ARG A CA 1
ATOM 824 C C . ARG A 1 110 ? -15.584 3.433 10.606 1.00 91.44 110 ARG A C 1
ATOM 826 O O . ARG A 1 110 ? -15.428 4.350 9.796 1.00 91.44 110 ARG A O 1
ATOM 833 N N . LEU A 1 111 ? -14.708 2.445 10.773 1.00 91.62 111 LEU A N 1
ATOM 834 C CA . LEU A 1 111 ? -13.495 2.344 9.969 1.00 91.62 111 LEU A CA 1
ATOM 835 C C . LEU A 1 111 ? -13.805 1.901 8.533 1.00 91.62 111 LEU A C 1
ATOM 837 O O . LEU A 1 111 ? -14.658 1.041 8.297 1.00 91.62 111 LEU A O 1
ATOM 841 N N . GLY A 1 112 ? -13.066 2.483 7.594 1.00 91.12 112 GLY A N 1
ATOM 842 C CA . GLY A 1 112 ? -13.058 2.178 6.169 1.00 91.12 112 GLY A CA 1
ATOM 843 C C . GLY A 1 112 ? -11.769 2.692 5.528 1.00 91.12 112 GLY A C 1
ATOM 844 O O . GLY A 1 112 ? -10.728 2.712 6.183 1.00 91.12 112 GLY A O 1
ATOM 845 N N . LYS A 1 113 ? -11.799 3.085 4.249 1.00 95.00 113 LYS A N 1
ATOM 846 C CA . LYS A 1 113 ? -10.612 3.622 3.547 1.00 95.00 113 LYS A CA 1
ATOM 847 C C . LYS A 1 113 ? -9.389 2.693 3.687 1.00 95.00 113 LYS A C 1
ATOM 849 O O . LYS A 1 113 ? -9.500 1.510 3.366 1.00 95.00 113 LYS A O 1
ATOM 854 N N . ALA A 1 114 ? -8.258 3.190 4.201 1.00 95.44 114 ALA A N 1
ATOM 855 C CA . ALA A 1 114 ? -7.031 2.418 4.377 1.00 95.44 114 ALA A CA 1
ATOM 856 C C . ALA A 1 114 ? -7.196 1.214 5.325 1.00 95.44 114 ALA A C 1
ATOM 858 O O . ALA A 1 114 ? -6.523 0.205 5.136 1.00 95.44 114 ALA A O 1
ATOM 859 N N . ALA A 1 115 ? -8.110 1.273 6.305 1.00 94.88 115 ALA A N 1
ATOM 860 C CA . ALA A 1 115 ? -8.350 0.161 7.231 1.00 94.88 115 ALA A CA 1
ATOM 861 C C . ALA A 1 115 ? -8.990 -1.065 6.550 1.00 94.88 115 ALA A C 1
ATOM 863 O O . ALA A 1 115 ? -8.724 -2.194 6.957 1.00 94.88 115 ALA A O 1
ATOM 864 N N . ASN A 1 116 ? -9.793 -0.848 5.500 1.00 95.06 116 ASN A N 1
ATOM 865 C CA . ASN A 1 116 ? -10.470 -1.906 4.732 1.00 95.06 116 ASN A CA 1
ATOM 866 C C . ASN A 1 116 ? -9.809 -2.167 3.366 1.00 95.06 116 ASN A C 1
ATOM 868 O O . ASN A 1 116 ? -10.333 -2.931 2.552 1.00 95.06 116 ASN A O 1
ATOM 872 N N . ALA A 1 117 ? -8.674 -1.526 3.093 1.00 96.50 117 ALA A N 1
ATOM 873 C CA . ALA A 1 117 ? -7.954 -1.692 1.845 1.00 96.50 117 ALA A CA 1
ATOM 874 C C . ALA A 1 117 ? -7.199 -3.028 1.817 1.00 96.50 117 ALA A C 1
ATOM 876 O O . ALA A 1 117 ? -6.589 -3.449 2.799 1.00 96.50 117 ALA A O 1
ATOM 877 N N . HIS A 1 118 ? -7.209 -3.674 0.655 1.00 97.25 118 HIS A N 1
ATOM 878 C CA . HIS A 1 118 ? -6.386 -4.852 0.382 1.00 97.25 118 HIS A CA 1
ATOM 879 C C . HIS A 1 118 ? -4.986 -4.436 -0.078 1.00 97.25 118 HIS A C 1
ATOM 881 O O . HIS A 1 118 ? -4.012 -5.151 0.139 1.00 97.25 118 HIS A O 1
ATOM 887 N N . LEU A 1 119 ? -4.875 -3.275 -0.719 1.00 97.38 119 LEU A N 1
ATOM 888 C CA . LEU A 1 119 ? -3.612 -2.678 -1.114 1.00 97.38 119 LEU A CA 1
ATOM 889 C C . LEU A 1 119 ? -3.623 -1.206 -0.712 1.00 97.38 119 LEU A C 1
ATOM 891 O O . LEU A 1 119 ? -4.572 -0.492 -1.036 1.00 97.38 119 LEU A O 1
ATOM 895 N N . VAL A 1 120 ? -2.561 -0.763 -0.044 1.00 97.56 120 VAL A N 1
ATOM 896 C CA . VAL A 1 120 ? -2.346 0.646 0.309 1.00 97.56 120 VAL A CA 1
ATOM 897 C C . VAL A 1 120 ? -1.133 1.169 -0.449 1.00 97.56 120 VAL A C 1
ATOM 899 O O . VAL A 1 120 ? -0.084 0.525 -0.431 1.00 97.56 120 VAL A O 1
ATOM 902 N N . PHE A 1 121 ? -1.268 2.331 -1.085 1.00 97.50 121 PHE A N 1
ATOM 903 C CA . PHE A 1 121 ? -0.173 3.069 -1.706 1.00 97.50 121 PHE A CA 1
ATOM 904 C C . PHE A 1 121 ? -0.028 4.458 -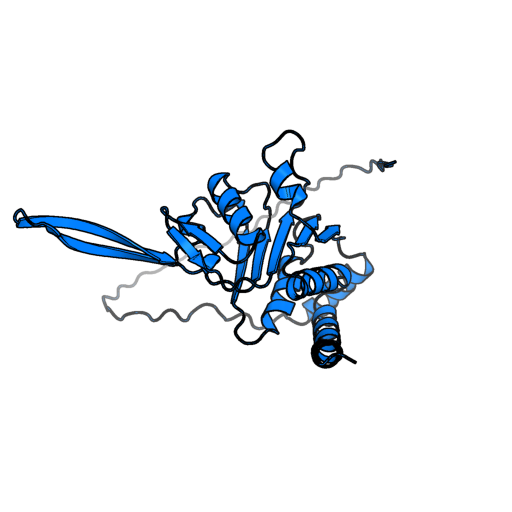1.067 1.00 97.50 121 PHE A C 1
ATOM 906 O O . PHE A 1 121 ? -0.866 5.336 -1.261 1.00 97.50 121 PHE A O 1
ATOM 913 N N . ALA A 1 122 ? 1.042 4.656 -0.300 1.00 96.00 122 ALA A N 1
ATOM 914 C CA . ALA A 1 122 ? 1.334 5.908 0.396 1.00 96.00 122 ALA A CA 1
ATOM 915 C C . ALA A 1 122 ? 2.377 6.738 -0.369 1.00 96.00 122 ALA A C 1
ATOM 917 O O . ALA A 1 122 ? 3.572 6.434 -0.305 1.00 96.00 122 ALA A O 1
ATOM 918 N N . ASP A 1 123 ? 1.948 7.776 -1.093 1.00 95.19 123 ASP A N 1
ATOM 919 C CA . ASP A 1 123 ? 2.865 8.650 -1.837 1.00 95.19 123 ASP A CA 1
ATOM 920 C C . ASP A 1 123 ? 3.409 9.785 -0.957 1.00 95.19 123 ASP A C 1
ATOM 922 O O . ASP A 1 123 ? 2.712 10.291 -0.082 1.00 95.19 123 ASP A O 1
ATOM 926 N N . GLU A 1 124 ? 4.662 10.185 -1.175 1.00 94.06 124 GLU A N 1
ATOM 927 C CA . GLU A 1 124 ? 5.400 11.133 -0.321 1.00 94.06 124 GLU A CA 1
ATOM 928 C C . GLU A 1 124 ? 5.378 10.761 1.178 1.00 94.06 124 GLU A C 1
ATOM 930 O O . GLU A 1 124 ? 5.198 11.613 2.051 1.00 94.06 124 GLU A O 1
ATOM 935 N N . ILE A 1 125 ? 5.580 9.475 1.499 1.00 93.31 125 ILE A N 1
ATOM 936 C CA . ILE A 1 125 ? 5.396 8.939 2.863 1.00 93.31 125 ILE A CA 1
ATOM 937 C C . ILE A 1 125 ? 6.196 9.670 3.952 1.00 93.31 125 ILE A C 1
ATOM 939 O O . ILE A 1 125 ? 5.729 9.796 5.083 1.00 93.31 125 ILE A O 1
ATOM 943 N N . TRP A 1 126 ? 7.382 10.190 3.630 1.00 91.38 126 TRP A N 1
ATOM 944 C CA . TRP A 1 126 ? 8.239 10.879 4.604 1.00 91.38 126 TRP A CA 1
ATOM 945 C C . TRP A 1 126 ? 7.719 12.255 5.014 1.00 91.38 126 TRP A C 1
ATOM 947 O O . TRP A 1 126 ? 8.139 12.778 6.040 1.00 91.38 126 TRP A O 1
ATOM 957 N N . LYS A 1 127 ? 6.788 12.819 4.242 1.00 91.75 127 LYS A N 1
ATOM 958 C CA . LYS A 1 127 ? 6.149 14.111 4.511 1.00 91.75 127 LYS A CA 1
ATOM 959 C C . LYS A 1 127 ? 4.788 13.956 5.196 1.00 91.75 127 LYS A C 1
ATOM 961 O O . LYS A 1 127 ? 4.038 14.923 5.296 1.00 91.75 127 LYS A O 1
ATOM 966 N N . SER A 1 128 ? 4.458 12.743 5.639 1.00 92.12 128 SER A N 1
ATOM 967 C CA . SER A 1 128 ? 3.272 12.464 6.444 1.00 92.12 128 SER A CA 1
ATOM 968 C C . SER A 1 128 ? 3.359 13.144 7.809 1.00 92.12 128 SER A C 1
ATOM 970 O O . SER A 1 128 ? 4.431 13.236 8.410 1.00 92.12 128 SER A O 1
ATOM 972 N N . GLU A 1 129 ? 2.205 13.514 8.358 1.00 92.12 129 GLU A N 1
ATOM 973 C CA . GLU A 1 129 ? 2.101 13.913 9.760 1.00 92.12 129 GLU A CA 1
ATOM 974 C C . GLU A 1 129 ? 2.550 12.745 10.684 1.00 92.12 129 GLU A C 1
ATOM 976 O O . GLU A 1 129 ? 2.267 11.580 10.371 1.00 92.12 129 GLU A O 1
ATOM 981 N N . PRO A 1 130 ? 3.285 13.000 11.791 1.00 89.56 130 PRO A N 1
ATOM 982 C CA . PRO A 1 130 ? 3.854 11.948 12.642 1.00 89.56 130 PRO A CA 1
ATOM 983 C C . PRO A 1 130 ? 2.864 10.926 13.228 1.00 89.56 130 PRO A C 1
ATOM 985 O O . PRO A 1 130 ? 3.200 9.743 13.332 1.00 89.56 130 PRO A O 1
ATOM 988 N N . ARG A 1 131 ? 1.651 11.331 13.628 1.00 91.44 131 ARG A N 1
ATOM 989 C CA . ARG A 1 131 ? 0.614 10.399 14.109 1.00 91.44 131 ARG A CA 1
ATOM 990 C C . ARG A 1 131 ? 0.086 9.541 12.965 1.00 91.44 131 ARG A C 1
ATOM 992 O O . ARG A 1 131 ? -0.040 8.331 13.149 1.00 91.44 131 ARG A O 1
ATOM 999 N N . VAL A 1 132 ? -0.158 10.129 11.793 1.00 93.88 132 VAL A N 1
ATOM 1000 C CA . VAL A 1 132 ? -0.543 9.393 10.573 1.00 93.88 132 VAL A CA 1
ATOM 1001 C C . VAL A 1 132 ? 0.539 8.375 10.200 1.00 93.88 132 VAL A C 1
ATOM 1003 O O . VAL A 1 132 ? 0.238 7.209 9.946 1.00 93.88 132 VAL A O 1
ATOM 1006 N N . LEU A 1 133 ? 1.812 8.765 10.279 1.00 91.44 133 LEU A N 1
ATOM 1007 C CA . LEU A 1 133 ? 2.943 7.890 9.981 1.00 91.44 133 LEU A CA 1
ATOM 1008 C C . LEU A 1 133 ? 2.998 6.652 10.887 1.00 91.44 133 LEU A C 1
ATOM 1010 O O . LEU A 1 133 ? 3.303 5.554 10.420 1.00 91.44 133 LEU A O 1
ATOM 1014 N N . ASN A 1 134 ? 2.673 6.799 12.173 1.00 89.81 134 ASN A N 1
ATOM 1015 C CA . ASN A 1 134 ? 2.607 5.670 13.105 1.00 89.81 134 ASN A CA 1
ATOM 1016 C C . ASN A 1 134 ? 1.507 4.665 12.736 1.00 89.81 134 ASN A C 1
ATOM 1018 O O . ASN A 1 134 ? 1.690 3.460 12.908 1.00 89.81 134 ASN A O 1
ATOM 1022 N N . ILE A 1 135 ? 0.396 5.137 12.174 1.00 92.69 135 ILE A N 1
ATOM 1023 C CA . ILE A 1 135 ? -0.665 4.266 11.661 1.00 92.69 135 ILE A CA 1
ATOM 1024 C C . ILE A 1 135 ? -0.232 3.571 10.370 1.00 92.69 135 ILE A C 1
ATOM 1026 O O . ILE A 1 135 ? -0.443 2.368 10.227 1.00 92.69 135 ILE A O 1
ATOM 1030 N N . LEU A 1 136 ? 0.445 4.279 9.461 1.00 92.88 136 LEU A N 1
ATOM 1031 C CA . LEU A 1 136 ? 1.047 3.667 8.269 1.00 92.88 136 LEU A CA 1
ATOM 1032 C C . LEU A 1 136 ? 2.080 2.595 8.646 1.00 92.88 136 LEU A C 1
ATOM 1034 O O . LEU A 1 136 ? 2.179 1.570 7.981 1.00 92.88 136 LEU A O 1
ATOM 1038 N N . LEU A 1 137 ? 2.819 2.795 9.739 1.00 88.69 137 LEU A N 1
ATOM 1039 C CA . LEU A 1 137 ? 3.746 1.817 10.312 1.00 88.69 137 LEU A CA 1
ATOM 1040 C C . LEU A 1 137 ? 3.055 0.563 10.857 1.00 88.69 137 LEU A C 1
ATOM 1042 O O . LEU A 1 137 ? 3.650 -0.517 10.824 1.00 88.69 137 LEU A O 1
ATOM 1046 N N . ASP A 1 138 ? 1.856 0.701 11.419 1.00 91.44 138 ASP A N 1
ATOM 1047 C CA . ASP A 1 138 ? 1.038 -0.436 11.843 1.00 91.44 138 ASP A CA 1
ATOM 1048 C C . ASP A 1 138 ? 0.475 -1.163 10.605 1.00 91.44 138 ASP A C 1
ATOM 1050 O O . ASP A 1 138 ? 0.646 -2.376 10.488 1.00 91.44 138 ASP A O 1
ATOM 1054 N N . LEU A 1 139 ? -0.028 -0.429 9.602 1.00 92.56 139 LEU A N 1
ATOM 1055 C CA . LEU A 1 139 ? -0.447 -0.999 8.312 1.00 92.56 139 LEU A CA 1
ATOM 1056 C C . LEU A 1 139 ? 0.690 -1.758 7.612 1.00 92.56 139 LEU A C 1
ATOM 1058 O O . LEU A 1 139 ? 0.496 -2.887 7.179 1.00 92.56 139 LEU A O 1
ATOM 1062 N N . ALA A 1 140 ? 1.893 -1.187 7.547 1.00 91.19 140 ALA A N 1
ATOM 1063 C CA . ALA A 1 140 ? 3.052 -1.809 6.908 1.00 91.19 140 ALA A CA 1
ATOM 1064 C C . ALA A 1 140 ? 3.520 -3.094 7.613 1.00 91.19 140 ALA A C 1
ATOM 1066 O O . ALA A 1 140 ? 4.140 -3.952 6.988 1.00 91.19 140 ALA A O 1
ATOM 1067 N N . ARG A 1 141 ? 3.243 -3.258 8.913 1.00 88.19 141 ARG A N 1
ATOM 1068 C CA . ARG A 1 141 ? 3.485 -4.535 9.608 1.00 88.19 141 ARG A CA 1
ATOM 1069 C C . ARG A 1 141 ? 2.479 -5.613 9.206 1.00 88.19 141 ARG A C 1
ATOM 1071 O O . ARG A 1 141 ? 2.802 -6.793 9.314 1.00 88.19 141 AR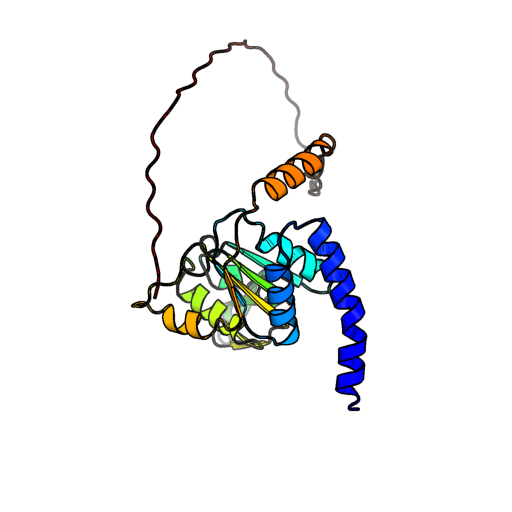G A O 1
ATOM 1078 N N . GLY A 1 142 ? 1.314 -5.200 8.719 1.00 83.44 142 GLY A N 1
ATOM 1079 C CA . GLY A 1 142 ? 0.230 -6.066 8.291 1.00 83.44 142 GLY A CA 1
ATOM 1080 C C . GLY A 1 142 ? -0.652 -6.537 9.446 1.00 83.44 142 GLY A C 1
ATOM 1081 O O . GLY A 1 142 ? -0.258 -6.563 10.612 1.00 83.44 142 GLY A O 1
ATOM 1082 N N . GLY A 1 143 ? -1.873 -6.930 9.089 1.00 79.62 143 GLY A N 1
ATOM 1083 C CA . GLY A 1 143 ? -2.804 -7.641 9.959 1.00 79.62 143 GLY A CA 1
ATOM 1084 C C . GLY A 1 143 ? -3.686 -6.761 10.838 1.00 79.62 143 GLY A C 1
ATOM 1085 O O . GLY A 1 143 ? -4.868 -7.076 10.958 1.00 79.62 143 GLY A O 1
ATOM 1086 N N . GLU A 1 144 ? -3.166 -5.694 11.454 1.00 91.69 144 GLU A N 1
ATOM 1087 C CA . GLU A 1 144 ? -3.913 -4.908 12.450 1.00 91.69 144 GLU A CA 1
ATOM 1088 C C . GLU A 1 144 ? -3.487 -3.429 12.513 1.00 91.69 144 GLU A C 1
ATOM 1090 O O . GLU A 1 144 ? -2.322 -3.093 12.310 1.00 91.69 144 GLU A O 1
ATOM 1095 N N . VAL A 1 145 ? -4.427 -2.542 12.852 1.00 92.81 145 VAL A N 1
ATOM 1096 C CA . VAL A 1 145 ? -4.188 -1.118 13.150 1.00 92.81 145 VAL A CA 1
ATOM 1097 C C . VAL A 1 145 ? -4.807 -0.726 14.484 1.00 92.81 145 VAL A C 1
ATOM 1099 O O . VAL A 1 145 ? -5.818 -1.292 14.901 1.00 92.81 145 VAL A O 1
ATOM 1102 N N . ARG A 1 146 ? -4.216 0.264 15.158 1.00 90.94 146 ARG A N 1
ATOM 1103 C CA . ARG A 1 146 ? -4.776 0.835 16.389 1.00 90.94 146 ARG A CA 1
ATOM 1104 C C . ARG A 1 146 ? -5.557 2.111 16.092 1.00 90.94 146 ARG A C 1
ATOM 1106 O O . ARG A 1 146 ? -4.999 3.043 15.528 1.00 90.94 146 ARG A O 1
ATOM 1113 N N . HIS A 1 147 ? -6.809 2.174 16.536 1.00 90.75 147 HIS A N 1
ATOM 1114 C CA . HIS A 1 147 ? -7.651 3.376 16.487 1.00 90.75 147 HIS A CA 1
ATOM 1115 C C . HIS A 1 147 ? -8.379 3.541 17.820 1.00 90.75 147 HIS A C 1
ATOM 1117 O O . HIS A 1 147 ? -8.991 2.588 18.298 1.00 90.75 147 HIS A O 1
ATOM 1123 N N . GLU A 1 148 ? -8.269 4.715 18.449 1.00 87.94 148 GLU A N 1
ATOM 1124 C CA . GLU A 1 148 ? -8.927 5.042 19.732 1.00 87.94 148 GLU A CA 1
ATOM 1125 C C . GLU A 1 148 ? -8.785 3.964 20.828 1.00 87.94 148 GLU A C 1
ATOM 1127 O O . GLU A 1 148 ? -9.733 3.586 21.515 1.00 87.94 148 GLU A O 1
ATOM 1132 N N . GLY A 1 149 ? -7.579 3.407 20.978 1.00 86.31 149 GLY A N 1
ATOM 1133 C CA . GLY A 1 149 ? -7.299 2.370 21.980 1.00 86.31 149 GLY A CA 1
ATOM 1134 C C . GLY A 1 149 ? -7.828 0.973 21.633 1.00 86.31 149 GLY A C 1
ATOM 1135 O O . GLY A 1 149 ? -7.658 0.048 22.425 1.00 86.31 149 GLY A O 1
ATOM 1136 N N . ARG A 1 150 ? -8.424 0.783 20.450 1.00 87.19 150 ARG A N 1
ATOM 1137 C CA . ARG A 1 150 ? -8.870 -0.518 19.934 1.00 87.19 150 ARG A CA 1
ATOM 1138 C C . ARG A 1 150 ? -7.943 -1.010 18.832 1.00 87.19 150 ARG A C 1
ATOM 1140 O O . ARG A 1 150 ? -7.445 -0.227 18.029 1.00 87.19 150 ARG A O 1
ATOM 1147 N N . VAL A 1 151 ? -7.741 -2.321 18.785 1.00 91.31 151 VAL A N 1
ATOM 1148 C CA . VAL A 1 151 ? -7.024 -2.998 17.700 1.00 91.31 151 VAL A CA 1
ATOM 1149 C C . VAL A 1 151 ? -8.051 -3.505 16.693 1.00 91.31 151 VAL A C 1
ATOM 1151 O O . VAL A 1 151 ? -8.988 -4.209 17.071 1.00 91.31 151 VAL A O 1
ATOM 1154 N N . VAL A 1 152 ? -7.893 -3.139 15.423 1.00 90.50 152 VAL A N 1
ATOM 1155 C CA . VAL A 1 152 ? -8.788 -3.538 14.333 1.00 90.50 152 VAL A CA 1
ATOM 1156 C C . VAL A 1 152 ? -8.006 -4.306 13.282 1.00 90.50 152 VAL A C 1
ATOM 1158 O O . VAL A 1 152 ? -6.960 -3.847 12.828 1.00 90.50 152 VAL A O 1
ATOM 1161 N N . LYS A 1 153 ? -8.521 -5.473 12.888 1.00 93.50 153 LYS A N 1
ATOM 1162 C CA . LYS A 1 153 ? -7.919 -6.294 11.835 1.00 93.50 153 LYS A CA 1
ATOM 1163 C C . LYS A 1 153 ? -8.094 -5.655 10.465 1.00 93.50 153 LYS A C 1
ATOM 1165 O O . LYS A 1 153 ? -9.167 -5.136 10.168 1.00 93.50 153 LYS A O 1
ATOM 1170 N N . THR A 1 154 ? -7.068 -5.757 9.629 1.00 94.88 154 THR A N 1
ATOM 1171 C CA . THR A 1 154 ? -7.077 -5.243 8.257 1.00 94.88 154 THR A CA 1
ATOM 1172 C C . THR A 1 154 ? -6.980 -6.394 7.249 1.00 94.88 154 THR A C 1
ATOM 1174 O O . THR A 1 154 ? -6.264 -7.368 7.495 1.00 94.88 154 THR A O 1
ATOM 1177 N N . PRO A 1 155 ? -7.669 -6.317 6.095 1.00 95.56 155 PRO A N 1
ATOM 1178 C CA . PRO A 1 155 ? -7.560 -7.307 5.019 1.00 95.56 155 PRO A CA 1
ATOM 1179 C C . PRO A 1 155 ? -6.325 -7.068 4.128 1.00 95.56 155 PRO A C 1
ATOM 1181 O O . PRO A 1 155 ? -6.288 -7.507 2.978 1.00 95.56 155 PRO A O 1
ATOM 1184 N N . LEU A 1 156 ? -5.337 -6.321 4.626 1.00 96.50 156 LEU A N 1
ATOM 1185 C CA . LEU A 1 156 ? -4.228 -5.809 3.837 1.00 96.50 156 LEU A CA 1
ATOM 1186 C C . LEU A 1 156 ? -3.345 -6.952 3.315 1.00 96.50 156 LEU A C 1
ATOM 1188 O O . LEU A 1 156 ? -2.797 -7.734 4.087 1.00 96.50 156 LEU A O 1
ATOM 1192 N N . LEU A 1 157 ? -3.180 -7.003 1.995 1.00 95.44 157 LEU A N 1
ATOM 1193 C CA . LEU A 1 157 ? -2.309 -7.934 1.276 1.00 95.44 157 LEU A CA 1
ATOM 1194 C C . LEU A 1 157 ? -0.954 -7.301 0.949 1.00 95.44 157 LEU A C 1
ATOM 1196 O O . LEU A 1 157 ? 0.066 -7.982 0.985 1.00 95.44 157 LEU A O 1
ATOM 1200 N N . ALA A 1 158 ? -0.935 -6.006 0.620 1.00 96.19 158 ALA A N 1
ATOM 1201 C CA . ALA A 1 158 ? 0.296 -5.296 0.297 1.00 96.19 158 ALA A CA 1
ATOM 1202 C C . ALA A 1 158 ? 0.272 -3.842 0.774 1.00 96.19 158 ALA A C 1
ATOM 1204 O O . ALA A 1 158 ? -0.682 -3.100 0.532 1.00 96.19 158 ALA A O 1
ATOM 1205 N N . PHE A 1 159 ? 1.378 -3.429 1.387 1.00 96.94 159 PHE A N 1
ATOM 1206 C CA . PHE A 1 159 ? 1.674 -2.035 1.682 1.00 96.94 159 PHE A CA 1
ATOM 1207 C C . PHE A 1 159 ? 2.788 -1.552 0.756 1.00 96.94 159 PHE A C 1
ATOM 1209 O O . PHE A 1 159 ? 3.885 -2.119 0.740 1.00 96.94 159 PHE A O 1
ATOM 1216 N N . LEU A 1 160 ? 2.513 -0.505 -0.010 1.00 96.75 160 LEU A N 1
ATOM 1217 C CA . LEU A 1 160 ? 3.469 0.133 -0.896 1.00 96.75 160 LEU A CA 1
ATOM 1218 C C . LEU A 1 160 ? 3.590 1.606 -0.526 1.00 96.75 160 LEU A C 1
ATOM 1220 O O . LEU A 1 160 ? 2.615 2.255 -0.155 1.00 96.75 160 LEU A O 1
ATOM 1224 N N . ALA A 1 161 ? 4.795 2.141 -0.637 1.00 95.75 161 ALA A N 1
ATOM 1225 C CA . ALA A 1 161 ? 5.058 3.545 -0.390 1.00 95.75 161 ALA A CA 1
ATOM 1226 C C . ALA A 1 161 ? 5.985 4.118 -1.454 1.00 95.75 161 ALA A C 1
ATOM 1228 O O . ALA A 1 161 ? 6.807 3.408 -2.037 1.00 95.75 161 ALA A O 1
ATOM 1229 N N . ALA A 1 162 ? 5.886 5.417 -1.684 1.00 95.38 162 ALA A N 1
ATOM 1230 C CA . ALA A 1 162 ? 6.767 6.133 -2.582 1.00 95.38 162 ALA A CA 1
ATOM 1231 C C . ALA A 1 162 ? 7.233 7.446 -1.960 1.00 95.38 162 ALA A C 1
ATOM 1233 O O . ALA A 1 162 ? 6.612 8.002 -1.057 1.00 95.38 162 ALA A O 1
ATOM 1234 N N . SER A 1 163 ? 8.379 7.914 -2.436 1.00 94.12 163 SER A N 1
ATOM 1235 C CA . SER A 1 163 ? 8.889 9.249 -2.151 1.00 94.12 163 SER A CA 1
ATOM 1236 C C . SER A 1 163 ? 9.920 9.643 -3.208 1.00 94.12 163 SER A C 1
ATOM 1238 O O . SER A 1 163 ? 10.507 8.794 -3.895 1.00 94.12 163 SER A O 1
ATOM 1240 N N . ASN A 1 164 ? 10.138 10.947 -3.332 1.00 92.56 164 ASN A N 1
ATOM 1241 C CA . ASN A 1 164 ? 11.207 11.527 -4.139 1.00 92.56 164 ASN A CA 1
ATOM 1242 C C . ASN A 1 164 ? 12.561 11.535 -3.420 1.00 92.56 164 ASN A C 1
ATOM 1244 O O . ASN A 1 164 ? 13.602 11.616 -4.067 1.00 92.56 164 ASN A O 1
ATOM 1248 N N . GLU A 1 165 ? 12.541 11.434 -2.095 1.00 90.50 165 GLU A N 1
ATOM 1249 C CA . GLU A 1 165 ? 13.713 11.505 -1.231 1.00 90.50 165 GLU A CA 1
ATOM 1250 C C . GLU A 1 165 ? 13.788 10.311 -0.280 1.00 90.50 165 GLU A C 1
ATOM 1252 O O . GLU A 1 165 ? 12.799 9.608 -0.031 1.00 90.50 165 GLU A O 1
ATOM 1257 N N . LEU A 1 166 ? 14.994 10.069 0.224 1.00 89.75 166 LEU A N 1
ATOM 1258 C CA . LEU A 1 166 ? 15.220 9.150 1.330 1.00 89.75 166 LEU A CA 1
ATOM 1259 C C . LEU A 1 166 ? 14.875 9.850 2.651 1.00 89.75 166 LEU A C 1
ATOM 1261 O O . LEU A 1 166 ? 14.969 11.075 2.726 1.00 89.75 166 LEU A O 1
ATOM 1265 N N . PRO A 1 167 ? 14.477 9.091 3.684 1.00 87.81 167 PRO A N 1
ATOM 1266 C CA . PRO A 1 167 ? 14.220 9.672 4.989 1.00 87.81 167 PRO A CA 1
ATOM 1267 C C . PRO A 1 167 ? 15.509 10.226 5.596 1.00 87.81 167 PRO A C 1
ATOM 1269 O O . PRO A 1 167 ? 16.596 9.704 5.339 1.00 87.81 167 PRO A O 1
ATOM 1272 N N . ASP A 1 168 ? 15.366 11.240 6.445 1.00 80.38 168 ASP A N 1
ATOM 1273 C CA . ASP A 1 168 ? 16.474 11.764 7.238 1.00 80.38 168 ASP A CA 1
ATOM 1274 C C . ASP A 1 168 ? 17.046 10.656 8.154 1.00 80.38 168 ASP A C 1
ATOM 1276 O O . ASP A 1 168 ? 16.289 10.079 8.950 1.00 80.38 168 ASP A O 1
ATOM 1280 N N . PRO A 1 169 ? 18.348 10.318 8.042 1.00 67.12 169 PRO A N 1
ATOM 1281 C CA . PRO A 1 169 ? 18.980 9.282 8.855 1.00 67.12 169 PRO A CA 1
ATOM 1282 C C . PRO A 1 169 ? 19.027 9.602 10.356 1.00 67.12 169 PRO A C 1
ATOM 1284 O O . PRO A 1 169 ? 19.095 8.663 11.149 1.00 67.12 169 PRO A O 1
ATOM 1287 N N . GLU A 1 170 ? 18.968 10.874 10.759 1.00 67.06 170 GLU A N 1
ATOM 1288 C CA . GLU A 1 170 ? 19.000 11.279 12.175 1.00 67.06 170 GLU A CA 1
ATOM 1289 C C . GLU A 1 170 ? 17.595 11.374 12.802 1.00 67.06 170 GLU A C 1
ATOM 1291 O O . GLU A 1 170 ? 17.448 11.599 14.005 1.00 67.06 170 GLU A O 1
ATOM 1296 N N . GLY A 1 171 ? 16.543 11.167 12.002 1.00 67.06 171 GLY A N 1
ATOM 1297 C CA . GLY A 1 171 ? 15.153 11.304 12.425 1.00 67.06 171 GLY A CA 1
ATOM 1298 C C . GLY A 1 171 ? 14.462 10.003 12.855 1.00 67.06 171 GLY A C 1
ATOM 1299 O O . GLY A 1 171 ? 14.920 8.882 12.626 1.00 67.06 171 GLY A O 1
ATOM 1300 N N . ASN A 1 172 ? 13.237 10.149 13.377 1.00 67.25 172 ASN A N 1
ATOM 1301 C CA . ASN A 1 172 ? 12.333 9.040 13.739 1.00 67.25 172 ASN A CA 1
ATOM 1302 C C . ASN A 1 172 ? 11.942 8.126 12.553 1.00 67.25 172 ASN A C 1
ATOM 1304 O O . ASN A 1 172 ? 11.327 7.074 12.743 1.00 67.25 172 ASN A O 1
ATOM 1308 N N . LEU A 1 173 ? 12.297 8.506 11.323 1.00 78.94 173 LEU A N 1
ATOM 1309 C CA . LEU A 1 173 ? 11.965 7.794 10.090 1.00 78.94 173 LEU A CA 1
ATOM 1310 C C . LEU A 1 173 ? 12.875 6.586 9.819 1.00 78.94 173 LEU A C 1
ATOM 1312 O O . LEU A 1 173 ? 12.483 5.689 9.068 1.00 78.94 173 LEU A O 1
ATOM 1316 N N . GLY A 1 174 ? 14.050 6.502 10.457 1.00 76.38 174 GLY A N 1
ATOM 1317 C CA . GLY A 1 174 ? 14.981 5.380 10.277 1.00 76.38 174 GLY A CA 1
ATOM 1318 C C . GLY A 1 174 ? 14.365 4.019 10.632 1.00 76.38 174 GLY A C 1
ATOM 1319 O O . GLY A 1 174 ? 14.601 3.014 9.957 1.00 76.38 174 GLY A O 1
ATOM 1320 N N . ALA A 1 175 ? 13.481 3.992 11.633 1.00 73.50 175 ALA A N 1
ATOM 1321 C CA . ALA A 1 175 ? 12.745 2.789 12.011 1.00 73.50 175 ALA A CA 1
ATOM 1322 C C . ALA A 1 175 ? 11.692 2.375 10.964 1.00 73.50 175 ALA A C 1
ATOM 1324 O O . ALA A 1 175 ? 11.382 1.191 10.836 1.00 73.50 175 ALA A O 1
ATOM 1325 N N . LEU A 1 176 ? 11.104 3.317 10.223 1.00 75.88 176 LEU A N 1
ATOM 1326 C CA . LEU A 1 176 ? 10.201 2.996 9.114 1.00 75.88 176 LEU A CA 1
ATOM 1327 C C . LEU A 1 176 ? 11.001 2.510 7.905 1.00 75.88 176 LEU A C 1
ATOM 1329 O O . LEU A 1 176 ? 10.653 1.496 7.302 1.00 75.88 176 LEU A O 1
ATOM 1333 N N . TRP A 1 177 ? 12.126 3.164 7.614 1.00 86.69 177 TRP A N 1
ATOM 1334 C CA . TRP A 1 177 ? 13.029 2.750 6.547 1.00 86.69 177 TRP A CA 1
ATOM 1335 C C . TRP A 1 177 ? 13.497 1.301 6.692 1.00 86.69 177 TRP A C 1
ATOM 1337 O O . TRP A 1 177 ? 13.464 0.541 5.722 1.00 86.69 177 TRP A O 1
ATOM 1347 N N . SER A 1 178 ? 13.872 0.875 7.902 1.00 83.81 178 SER A N 1
ATOM 1348 C CA . SER A 1 178 ? 14.315 -0.502 8.158 1.00 83.81 178 SER A CA 1
ATOM 1349 C C . SER A 1 178 ? 13.234 -1.559 7.894 1.00 83.81 178 SER A C 1
ATOM 1351 O O . SER A 1 178 ? 13.571 -2.706 7.610 1.00 83.81 178 SER A O 1
ATOM 1353 N N . ARG A 1 179 ? 11.948 -1.180 7.927 1.00 84.50 179 ARG A N 1
ATOM 1354 C CA . ARG A 1 179 ? 10.809 -2.075 7.657 1.00 84.50 179 ARG A CA 1
ATOM 1355 C C . ARG A 1 179 ? 10.459 -2.183 6.173 1.00 84.50 179 ARG A C 1
ATOM 1357 O O . ARG A 1 179 ? 9.871 -3.187 5.767 1.00 84.50 179 ARG A O 1
ATOM 1364 N N . MET A 1 180 ? 10.853 -1.201 5.360 1.00 90.56 180 MET A N 1
ATOM 1365 C CA . MET A 1 180 ? 10.713 -1.262 3.903 1.00 90.56 180 MET A CA 1
ATOM 1366 C C . MET A 1 180 ? 11.632 -2.352 3.353 1.00 90.56 180 MET A C 1
ATOM 1368 O O . MET A 1 180 ? 12.833 -2.137 3.191 1.00 90.56 180 MET A O 1
ATOM 1372 N N . THR A 1 181 ? 11.070 -3.538 3.125 1.00 94.25 181 THR A N 1
ATOM 1373 C CA . THR A 1 181 ? 11.831 -4.748 2.788 1.00 94.25 181 THR A CA 1
ATOM 1374 C C . THR A 1 181 ? 12.215 -4.747 1.315 1.00 94.25 181 THR A C 1
ATOM 1376 O O . THR A 1 181 ? 13.373 -4.960 0.968 1.00 94.25 181 THR A O 1
ATOM 1379 N N . ILE A 1 182 ? 11.242 -4.484 0.446 1.00 96.06 182 ILE A N 1
ATOM 1380 C CA . ILE A 1 182 ? 11.458 -4.383 -0.993 1.00 96.06 182 ILE A CA 1
ATOM 1381 C C . ILE A 1 182 ? 11.738 -2.913 -1.293 1.00 96.06 182 ILE A C 1
ATOM 1383 O O . ILE A 1 182 ? 10.955 -2.041 -0.927 1.00 96.06 182 ILE A O 1
ATOM 1387 N N . ARG A 1 183 ? 12.869 -2.614 -1.930 1.00 95.56 183 ARG A N 1
ATOM 1388 C CA . ARG A 1 183 ? 13.282 -1.239 -2.227 1.00 95.56 183 ARG A CA 1
ATOM 1389 C C . ARG A 1 183 ? 13.653 -1.141 -3.690 1.00 95.56 183 ARG A C 1
ATOM 1391 O O . ARG A 1 183 ? 14.513 -1.884 -4.155 1.00 95.56 183 ARG A O 1
ATOM 1398 N N . LEU A 1 184 ? 13.007 -0.224 -4.392 1.00 95.00 184 LEU A N 1
ATOM 1399 C CA . LEU A 1 184 ? 13.202 -0.018 -5.816 1.00 95.00 184 LEU A CA 1
ATOM 1400 C C . LEU A 1 184 ? 13.512 1.448 -6.096 1.00 95.00 184 LEU A C 1
ATOM 1402 O O . LEU A 1 184 ? 12.844 2.342 -5.578 1.00 95.00 184 LEU A O 1
ATOM 1406 N N . VAL A 1 185 ? 14.508 1.683 -6.948 1.00 94.06 185 VAL A N 1
ATOM 1407 C CA . VAL A 1 185 ? 14.754 2.996 -7.544 1.00 94.06 185 VAL A CA 1
ATOM 1408 C C . VAL A 1 185 ? 14.062 3.039 -8.901 1.00 94.06 185 VAL A C 1
ATOM 1410 O O . VAL A 1 185 ? 14.475 2.379 -9.848 1.00 94.06 185 VAL A O 1
ATOM 1413 N N . THR A 1 186 ? 13.001 3.825 -8.979 1.00 89.44 186 THR A N 1
ATOM 1414 C CA . THR A 1 186 ? 12.172 4.039 -10.161 1.00 89.44 186 THR A CA 1
ATOM 1415 C C . THR A 1 186 ? 12.827 5.069 -11.076 1.00 89.44 186 THR A C 1
ATOM 1417 O O . THR A 1 186 ? 13.046 6.222 -10.690 1.00 89.44 186 THR A O 1
ATOM 1420 N N . GLN A 1 187 ? 13.107 4.674 -12.317 1.00 86.00 187 GLN A N 1
ATOM 1421 C CA . GLN A 1 187 ? 13.716 5.560 -13.306 1.00 86.00 187 GLN A CA 1
ATOM 1422 C C . GLN A 1 187 ? 12.652 6.283 -14.148 1.00 86.00 187 GLN A C 1
ATOM 1424 O O . GLN A 1 187 ? 11.644 5.681 -14.537 1.00 86.00 187 GLN A O 1
ATOM 1429 N N . PRO A 1 188 ? 12.846 7.573 -14.477 1.00 82.12 188 PRO A N 1
ATOM 1430 C CA . PRO A 1 188 ? 11.994 8.246 -15.447 1.00 82.12 188 PRO A CA 1
ATOM 1431 C C . PRO A 1 188 ? 12.105 7.563 -16.815 1.00 82.12 188 PRO A C 1
ATOM 1433 O O . PRO A 1 188 ? 13.152 7.020 -17.161 1.00 82.12 188 PRO A O 1
ATOM 1436 N N . LEU A 1 189 ? 11.038 7.646 -17.617 1.00 77.12 189 LEU A N 1
ATOM 1437 C CA . LEU A 1 189 ? 11.048 7.107 -18.980 1.00 77.12 189 LEU A CA 1
ATOM 1438 C C . LEU A 1 189 ? 12.248 7.646 -19.768 1.00 77.12 189 LEU A C 1
ATOM 1440 O O . LEU A 1 189 ? 12.518 8.856 -19.765 1.00 77.12 189 LEU A O 1
ATOM 1444 N N . ASN A 1 190 ? 12.929 6.760 -20.489 1.00 76.88 190 ASN A N 1
ATOM 1445 C CA . ASN A 1 190 ? 13.972 7.162 -21.423 1.00 76.88 190 ASN A CA 1
ATOM 1446 C C . ASN A 1 190 ? 13.360 7.948 -22.611 1.00 76.88 190 ASN A C 1
ATOM 1448 O O . ASN A 1 190 ? 12.140 8.099 -22.745 1.00 76.88 190 ASN A O 1
ATOM 1452 N N . ARG A 1 191 ? 14.205 8.493 -23.496 1.00 66.38 191 ARG A N 1
ATOM 1453 C CA . ARG A 1 191 ? 13.739 9.295 -24.645 1.00 66.38 191 ARG A CA 1
ATOM 1454 C C . ARG A 1 191 ? 12.777 8.519 -25.559 1.00 66.38 191 ARG A C 1
ATOM 1456 O O . ARG A 1 191 ? 11.824 9.117 -26.053 1.00 66.38 191 ARG A O 1
ATOM 1463 N N . ALA A 1 192 ? 13.005 7.220 -25.753 1.00 67.75 192 ALA A N 1
ATOM 1464 C CA . ALA A 1 192 ? 12.158 6.363 -26.578 1.00 67.75 192 ALA A CA 1
ATOM 1465 C C . ALA A 1 192 ? 10.795 6.102 -25.912 1.00 67.75 192 ALA A C 1
ATOM 1467 O O . ALA A 1 192 ? 9.761 6.311 -26.541 1.00 67.75 192 ALA A O 1
ATOM 1468 N N . GLY A 1 193 ? 10.769 5.770 -24.619 1.00 69.38 193 GLY A N 1
ATOM 1469 C CA . GLY A 1 193 ? 9.540 5.578 -23.846 1.00 69.38 193 GLY A CA 1
ATOM 1470 C C . GLY A 1 193 ? 8.685 6.846 -23.770 1.00 69.38 193 GLY A C 1
ATOM 1471 O O . GLY A 1 193 ? 7.464 6.792 -23.927 1.00 69.38 193 GLY A O 1
ATOM 1472 N N . LYS A 1 194 ? 9.313 8.026 -23.630 1.00 67.25 194 LYS A N 1
ATOM 1473 C CA . LYS A 1 194 ? 8.607 9.322 -23.707 1.00 67.25 194 LYS A CA 1
ATOM 1474 C C . LYS A 1 194 ? 7.932 9.531 -25.068 1.00 67.25 194 LYS A C 1
ATOM 1476 O O . LYS A 1 194 ? 6.791 9.992 -25.114 1.00 67.25 194 LYS A O 1
ATOM 1481 N N . PHE A 1 195 ? 8.623 9.199 -26.160 1.00 62.91 195 PHE A N 1
ATOM 1482 C CA . PHE A 1 195 ? 8.084 9.298 -27.518 1.00 62.91 195 PHE A CA 1
ATOM 1483 C C . PHE A 1 195 ? 6.898 8.345 -27.723 1.00 62.91 195 PHE A C 1
ATOM 1485 O O . PHE A 1 195 ? 5.825 8.797 -28.124 1.00 62.91 195 PHE A O 1
ATOM 1492 N N . H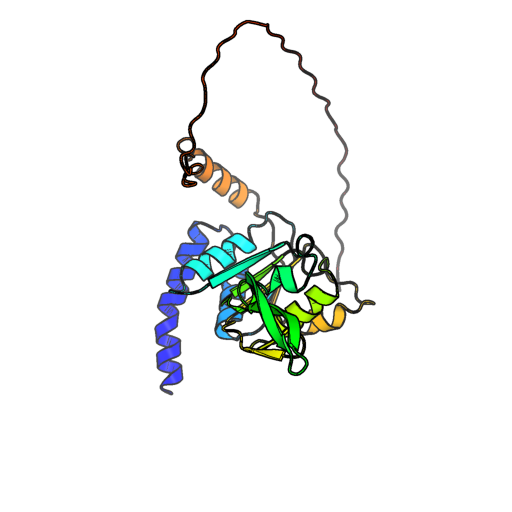IS A 1 196 ? 7.044 7.074 -27.335 1.00 63.25 196 HIS A N 1
ATOM 1493 C CA . HIS A 1 196 ? 5.969 6.081 -27.409 1.00 63.25 196 HIS A CA 1
ATOM 1494 C C . HIS A 1 196 ? 4.712 6.520 -26.650 1.00 63.25 196 HIS A C 1
ATOM 1496 O O . HIS A 1 196 ? 3.623 6.517 -27.225 1.00 63.25 196 HIS A O 1
ATOM 1502 N N . ARG A 1 197 ? 4.854 7.008 -25.410 1.00 58.41 197 ARG A N 1
ATOM 1503 C CA . ARG A 1 197 ? 3.721 7.529 -24.625 1.00 58.41 197 ARG A CA 1
ATOM 1504 C C . ARG A 1 197 ? 3.018 8.708 -25.303 1.00 58.41 197 ARG A C 1
ATOM 1506 O O . ARG A 1 197 ? 1.800 8.840 -25.230 1.00 58.41 197 ARG A O 1
ATOM 1513 N N . THR A 1 198 ? 3.776 9.584 -25.956 1.00 62.44 198 THR A N 1
ATOM 1514 C CA . THR A 1 198 ? 3.200 10.767 -26.615 1.00 62.44 198 THR A CA 1
ATOM 1515 C C . THR A 1 198 ? 2.432 10.356 -27.876 1.00 62.44 198 THR A C 1
ATOM 1517 O O . THR A 1 198 ? 1.343 10.867 -28.119 1.00 62.44 198 THR A O 1
ATOM 1520 N N . SER A 1 199 ? 2.949 9.371 -28.620 1.00 58.47 199 SER A N 1
ATOM 1521 C CA . SER A 1 199 ? 2.314 8.838 -29.833 1.00 58.47 199 SER A CA 1
ATOM 1522 C C . SER A 1 199 ? 1.037 8.028 -29.576 1.00 58.47 199 SER A C 1
ATOM 1524 O O . SER A 1 199 ? 0.122 8.057 -30.393 1.00 58.47 199 SER A O 1
ATOM 1526 N N . SER A 1 200 ? 0.925 7.342 -28.433 1.00 56.09 200 SER A N 1
ATOM 1527 C CA . SER A 1 200 ? -0.312 6.638 -28.066 1.00 56.09 200 SER A CA 1
ATOM 1528 C C . SER A 1 200 ? -1.398 7.596 -27.557 1.00 56.09 200 SER A C 1
ATOM 1530 O O . SER A 1 200 ? -2.583 7.393 -27.831 1.00 56.09 200 SER A O 1
ATOM 1532 N N . THR A 1 201 ? -1.007 8.687 -26.887 1.00 52.78 201 THR A N 1
ATOM 1533 C CA . THR A 1 201 ? -1.937 9.683 -26.321 1.00 52.78 201 THR A CA 1
ATOM 1534 C C . THR A 1 201 ? -2.560 10.599 -27.388 1.00 52.78 201 THR A C 1
ATOM 1536 O O . THR A 1 201 ? -3.674 11.083 -27.196 1.00 52.78 201 THR A O 1
ATOM 1539 N N . SER A 1 202 ? -1.921 10.795 -28.551 1.00 37.12 202 SER A N 1
ATOM 1540 C CA . SER A 1 202 ? -2.461 11.627 -29.648 1.00 37.12 202 SER A CA 1
ATOM 1541 C C . SER A 1 202 ? -3.682 11.034 -30.370 1.00 37.12 202 SER A C 1
ATOM 1543 O O . SER A 1 202 ? -4.210 11.666 -31.279 1.00 37.12 202 SER A O 1
ATOM 1545 N N . SER A 1 203 ? -4.147 9.844 -29.975 1.00 32.31 203 SER A N 1
ATOM 1546 C CA . SER A 1 203 ? -5.387 9.231 -30.481 1.00 32.31 203 SER A CA 1
ATOM 1547 C C . SER A 1 203 ? -6.619 9.492 -29.596 1.00 32.31 203 SER A C 1
ATOM 1549 O O . SER A 1 203 ? -7.737 9.211 -30.015 1.00 32.31 203 SER A O 1
ATOM 1551 N N . TRP A 1 204 ? -6.445 10.086 -28.406 1.00 29.91 204 TRP A N 1
ATOM 1552 C CA . TRP A 1 204 ? -7.515 10.350 -27.430 1.00 29.91 204 TRP A CA 1
ATOM 1553 C C . TRP A 1 204 ? -7.937 11.829 -27.377 1.00 29.91 204 TRP A C 1
ATOM 1555 O O . TRP A 1 204 ? -8.076 12.423 -26.306 1.00 29.91 204 TRP A O 1
ATOM 1565 N N . THR A 1 205 ? -8.173 12.449 -28.532 1.00 35.81 205 THR A N 1
ATOM 1566 C CA . THR A 1 205 ? -8.991 13.671 -28.615 1.00 35.81 205 THR A CA 1
ATOM 1567 C C . THR A 1 205 ? -10.405 13.298 -29.059 1.00 35.81 205 THR A C 1
ATOM 1569 O O . THR A 1 205 ? -10.593 12.875 -30.193 1.00 35.81 205 THR A O 1
ATOM 1572 N N . SER A 1 206 ? -11.380 13.516 -28.161 1.00 40.81 206 SER A N 1
ATOM 1573 C CA . SER A 1 206 ? -12.797 13.084 -28.183 1.00 40.81 206 SER A CA 1
ATOM 1574 C C . SER A 1 206 ? -12.977 11.716 -27.510 1.00 40.81 206 SER A C 1
ATOM 1576 O O . SER A 1 206 ? -12.495 10.718 -28.009 1.00 40.81 206 SER A O 1
ATOM 1578 N N . THR A 1 207 ? -13.575 11.558 -26.328 1.00 36.88 207 THR A N 1
ATOM 1579 C CA . THR A 1 207 ? -14.711 12.267 -25.731 1.00 36.88 207 THR A CA 1
ATOM 1580 C C . THR A 1 207 ? -14.565 12.206 -24.203 1.00 36.88 207 THR A C 1
ATOM 1582 O O . THR A 1 207 ? -14.667 11.137 -23.608 1.00 36.88 207 THR A O 1
ATOM 1585 N N . ARG A 1 208 ? -14.311 13.339 -23.536 1.00 30.14 208 ARG A N 1
ATOM 1586 C CA . ARG A 1 208 ? -14.305 13.415 -22.066 1.00 30.14 208 ARG A CA 1
ATOM 1587 C C . ARG A 1 208 ? -15.574 14.136 -21.616 1.00 30.14 208 ARG A C 1
ATOM 1589 O O . ARG A 1 208 ? -15.562 15.339 -21.405 1.00 30.14 208 ARG A O 1
ATOM 1596 N N . ASN A 1 209 ? -16.669 13.385 -21.508 1.00 33.72 209 ASN A N 1
ATOM 1597 C CA . ASN A 1 209 ? -17.891 13.824 -20.837 1.00 33.72 209 ASN A CA 1
ATOM 1598 C C . ASN A 1 209 ? -18.235 12.795 -19.747 1.00 33.72 209 ASN A C 1
ATOM 1600 O O . ASN A 1 209 ? -19.029 11.890 -19.963 1.00 33.72 209 ASN A O 1
ATOM 1604 N N . TRP A 1 210 ? -17.551 12.887 -18.604 1.00 32.34 210 TRP A N 1
ATOM 1605 C CA . TRP A 1 210 ? -17.773 12.028 -17.426 1.00 32.34 210 TRP A CA 1
ATOM 1606 C C . TRP A 1 210 ? -17.829 12.835 -16.122 1.00 32.34 210 TRP A C 1
ATOM 1608 O O . TRP A 1 210 ? -17.409 12.382 -15.064 1.00 32.34 210 TRP A O 1
ATOM 1618 N N . LEU A 1 211 ? -18.390 14.043 -16.181 1.00 33.62 211 LEU A N 1
ATOM 1619 C CA . LEU A 1 211 ? -18.738 14.820 -14.993 1.00 33.62 211 LEU A CA 1
ATOM 1620 C C . LEU A 1 211 ? -20.089 15.502 -15.206 1.00 33.62 211 LEU A C 1
ATOM 1622 O O . LEU A 1 211 ? -20.120 16.662 -15.576 1.00 33.62 211 LEU A O 1
ATOM 1626 N N . THR A 1 212 ? -21.183 14.774 -14.970 1.00 36.62 212 THR A N 1
ATOM 1627 C CA . THR A 1 212 ? -22.362 15.243 -14.213 1.00 36.62 212 THR A CA 1
ATOM 1628 C C . THR A 1 212 ? -23.371 14.100 -14.110 1.00 36.62 212 THR A C 1
ATOM 1630 O O . THR A 1 212 ? -24.250 13.957 -14.953 1.00 36.62 212 THR A O 1
ATOM 1633 N N . ASN A 1 213 ? -23.286 13.301 -13.049 1.00 28.78 213 ASN A N 1
ATOM 1634 C CA . ASN A 1 213 ? -24.473 12.617 -12.542 1.00 28.78 213 ASN A CA 1
ATOM 1635 C C . ASN A 1 213 ? -24.459 12.680 -11.011 1.00 28.78 213 ASN A C 1
ATOM 1637 O O . ASN A 1 213 ? -24.162 11.717 -10.315 1.00 28.78 213 ASN A O 1
ATOM 1641 N N . ARG A 1 214 ? -24.703 13.887 -10.488 1.00 31.03 214 ARG A N 1
ATOM 1642 C CA . ARG A 1 214 ? -25.226 14.057 -9.130 1.00 31.03 214 ARG A CA 1
ATOM 1643 C C . ARG A 1 214 ? -26.751 14.065 -9.251 1.00 31.03 214 ARG A C 1
ATOM 1645 O O . ARG A 1 214 ? -27.249 14.849 -10.062 1.00 31.03 214 ARG A O 1
ATOM 1652 N N . PRO A 1 215 ? -27.500 13.271 -8.473 1.00 27.16 215 PRO A N 1
ATOM 1653 C CA . PRO A 1 215 ? -28.948 13.407 -8.438 1.00 27.16 215 PRO A CA 1
ATOM 1654 C C . PRO A 1 215 ? -29.294 14.787 -7.859 1.00 27.16 215 PRO A C 1
ATOM 1656 O O . PRO A 1 215 ? -29.001 15.081 -6.701 1.00 27.16 215 PRO A O 1
ATOM 1659 N N . ARG A 1 216 ? -29.872 15.666 -8.689 1.00 29.88 216 ARG A N 1
ATOM 1660 C CA . ARG A 1 216 ? -30.494 16.914 -8.231 1.00 29.88 216 ARG A CA 1
ATOM 1661 C C . ARG A 1 216 ? -31.817 16.558 -7.566 1.00 29.88 216 ARG A C 1
ATOM 1663 O O . ARG A 1 216 ? -32.739 16.097 -8.232 1.00 29.88 216 ARG A O 1
ATOM 1670 N N . THR A 1 217 ? -31.914 16.812 -6.269 1.00 30.38 217 THR A N 1
ATOM 1671 C CA . THR A 1 217 ? -33.195 16.930 -5.580 1.00 30.38 217 THR A CA 1
ATOM 1672 C C . THR A 1 217 ? -33.924 18.164 -6.114 1.00 30.38 217 THR A C 1
ATOM 1674 O O . THR A 1 217 ? -33.376 19.263 -6.205 1.00 30.38 217 THR A O 1
ATOM 1677 N N . SER A 1 218 ? -35.164 17.961 -6.541 1.00 27.47 218 SER A N 1
ATOM 1678 C CA . SER A 1 218 ? -36.048 18.980 -7.094 1.00 27.47 218 SER A CA 1
ATOM 1679 C C . SER A 1 218 ? -36.591 19.884 -5.990 1.00 27.47 218 SER A C 1
ATOM 1681 O O . SER A 1 218 ? -37.430 19.446 -5.211 1.00 27.47 218 SER A O 1
ATOM 1683 N N . HIS A 1 219 ? -36.166 21.144 -5.956 1.00 30.70 219 HIS A N 1
ATOM 1684 C CA . HIS A 1 219 ? -36.951 22.235 -5.378 1.00 30.70 219 HIS A CA 1
ATOM 1685 C C . HIS A 1 219 ? -36.949 23.375 -6.394 1.00 30.70 219 HIS A C 1
ATOM 1687 O O . HIS A 1 219 ? -35.903 23.925 -6.734 1.00 30.70 219 HIS A O 1
ATOM 1693 N N . GLY A 1 220 ? -38.121 23.640 -6.969 1.00 27.09 220 GLY A N 1
ATOM 1694 C CA . GLY A 1 220 ? -38.317 24.709 -7.935 1.00 27.09 220 GLY A CA 1
ATOM 1695 C C . GLY A 1 220 ? -38.400 26.066 -7.251 1.00 27.09 220 GLY A C 1
ATOM 1696 O O . GLY A 1 220 ? -38.983 26.176 -6.178 1.00 27.09 220 GLY A O 1
ATOM 1697 N N . CYS A 1 221 ? -37.870 27.100 -7.901 1.00 25.98 221 CYS A N 1
ATOM 1698 C CA . CYS A 1 221 ? -38.390 28.456 -7.771 1.00 25.98 221 CYS A CA 1
ATOM 1699 C C . CYS A 1 221 ? -37.869 29.352 -8.907 1.00 25.98 221 CYS A C 1
ATOM 1701 O O . CYS A 1 221 ? -36.665 29.438 -9.121 1.00 25.98 221 CYS A O 1
ATOM 1703 N N . GLY A 1 222 ? -38.802 30.006 -9.607 1.00 26.48 222 GLY A N 1
ATOM 1704 C CA . GLY A 1 222 ? -38.691 31.407 -10.032 1.00 26.48 222 GLY A CA 1
ATOM 1705 C C . GLY A 1 222 ? -37.728 31.787 -11.159 1.00 26.48 222 GLY A C 1
ATOM 1706 O O . GLY A 1 222 ? -36.531 31.929 -10.956 1.00 26.48 222 GLY A O 1
ATOM 1707 N N . ARG A 1 223 ? -38.300 32.093 -12.330 1.00 26.00 223 ARG A N 1
ATOM 1708 C CA . ARG A 1 223 ? -37.697 32.917 -13.394 1.00 26.00 223 ARG A CA 1
ATOM 1709 C C . ARG A 1 223 ? -37.435 34.344 -12.899 1.00 26.00 223 ARG A C 1
ATOM 1711 O O . ARG A 1 223 ? -38.311 34.874 -12.231 1.00 26.00 223 ARG A O 1
ATOM 1718 N N . THR A 1 224 ? -36.386 34.989 -13.415 1.00 28.45 224 THR A N 1
ATOM 1719 C CA . THR A 1 224 ? -36.470 36.330 -14.038 1.00 28.45 224 THR A CA 1
ATOM 1720 C C . THR A 1 224 ? -35.237 36.613 -14.903 1.00 28.45 224 THR A C 1
ATOM 1722 O O . THR A 1 224 ? -34.123 36.207 -14.591 1.00 28.45 224 THR A O 1
ATOM 1725 N N . THR A 1 225 ? -35.507 37.274 -16.021 1.00 28.00 225 THR A N 1
ATOM 1726 C CA . THR A 1 225 ? -34.666 37.706 -17.147 1.00 28.00 225 THR A CA 1
ATOM 1727 C C . THR A 1 225 ? -33.865 38.982 -16.868 1.00 28.00 225 THR A C 1
ATOM 1729 O O . THR A 1 225 ? -34.384 39.840 -16.161 1.00 28.00 225 THR A O 1
ATOM 1732 N N . ALA A 1 226 ? -32.692 39.129 -17.501 1.00 28.20 226 ALA A N 1
ATOM 1733 C CA . ALA A 1 226 ? -32.082 40.367 -18.043 1.00 28.20 226 ALA A CA 1
ATOM 1734 C C . ALA A 1 226 ? -30.583 40.078 -18.301 1.00 28.20 226 ALA A C 1
ATOM 1736 O O . ALA A 1 226 ? -29.881 39.650 -17.394 1.00 28.20 226 ALA A O 1
ATOM 1737 N N . ASP A 1 227 ? -30.102 39.979 -19.537 1.00 25.22 227 ASP A N 1
ATOM 1738 C CA . ASP A 1 227 ? -29.793 41.023 -20.530 1.00 25.22 227 ASP A CA 1
ATOM 1739 C C . ASP A 1 227 ? -28.343 41.541 -20.493 1.00 25.22 227 ASP A C 1
ATOM 1741 O O . ASP A 1 227 ? -27.835 42.014 -19.483 1.00 25.22 227 ASP A O 1
ATOM 1745 N N . SER A 1 228 ? -27.773 41.553 -21.703 1.00 27.22 228 SER A N 1
ATOM 1746 C CA . SER A 1 228 ? -26.762 42.472 -22.245 1.00 27.22 228 SER A CA 1
ATOM 1747 C C . SER A 1 228 ? -25.256 42.313 -21.932 1.00 27.22 228 SER A C 1
ATOM 1749 O O . SER A 1 228 ? -24.768 42.564 -20.840 1.00 27.22 228 SER A O 1
ATOM 1751 N N . ALA A 1 229 ? -24.545 42.013 -23.032 1.00 26.94 229 ALA A N 1
ATOM 1752 C CA . ALA A 1 229 ? -23.431 42.772 -23.624 1.00 26.94 229 ALA A CA 1
ATOM 1753 C C . ALA A 1 229 ? -22.043 42.816 -22.951 1.00 26.94 229 ALA A C 1
ATOM 1755 O O . ALA A 1 229 ? -21.896 43.131 -21.779 1.00 26.94 229 ALA A O 1
ATOM 1756 N N . GLY A 1 230 ? -21.000 42.683 -23.789 1.00 25.84 230 GLY A N 1
ATOM 1757 C CA . GLY A 1 230 ? -19.751 43.424 -23.567 1.00 25.84 230 GLY A CA 1
ATOM 1758 C C . GLY A 1 230 ? -18.433 42.733 -23.923 1.00 25.84 230 GLY A C 1
ATOM 1759 O O . GLY A 1 230 ? -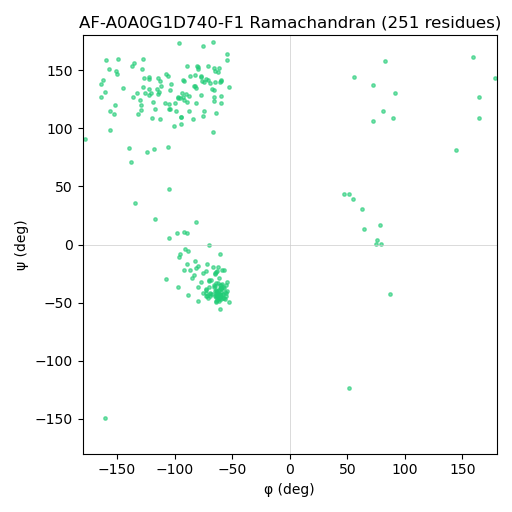17.734 42.283 -23.032 1.00 25.84 230 GLY A O 1
ATOM 1760 N N . TYR A 1 231 ? -18.090 42.760 -25.214 1.00 26.95 231 TYR A N 1
ATOM 1761 C CA . TYR A 1 231 ? -16.766 43.039 -25.801 1.00 26.95 231 TYR A CA 1
ATOM 1762 C C . TYR A 1 231 ? -15.473 42.261 -25.451 1.00 26.95 231 TYR A C 1
ATOM 1764 O O . TYR A 1 231 ? -15.148 41.884 -24.334 1.00 26.95 231 TYR A O 1
ATOM 1772 N N . SER A 1 232 ? -14.696 42.123 -26.530 1.00 26.28 232 SER A N 1
ATOM 1773 C CA . SER A 1 232 ? -13.337 41.610 -26.693 1.00 26.28 232 SER A CA 1
ATOM 1774 C C . SER A 1 232 ? -12.281 42.287 -25.807 1.00 26.28 232 SER A C 1
ATOM 1776 O O . SER A 1 232 ? -12.452 43.436 -25.413 1.00 26.28 232 SER A O 1
ATOM 1778 N N . THR A 1 233 ? -11.098 41.676 -25.639 1.00 28.45 233 THR A N 1
ATOM 1779 C CA . THR A 1 233 ? -9.873 41.999 -26.417 1.00 28.45 233 THR A CA 1
ATOM 1780 C C . THR A 1 233 ? -8.679 41.149 -25.950 1.00 28.45 233 THR A C 1
ATOM 1782 O O . THR A 1 233 ? -8.508 40.811 -24.785 1.00 28.45 233 THR A O 1
ATOM 1785 N N . PHE A 1 234 ? -7.881 40.787 -26.943 1.00 25.08 234 PHE A N 1
ATOM 1786 C CA . PHE A 1 234 ? -6.645 40.018 -26.976 1.00 25.08 234 PHE A CA 1
ATOM 1787 C C . PHE A 1 234 ? -5.449 40.835 -26.444 1.00 25.08 234 PHE A C 1
ATOM 1789 O O . PHE A 1 234 ? -5.319 41.991 -26.830 1.00 25.08 234 PHE A O 1
ATOM 1796 N N . CYS A 1 235 ? -4.524 40.251 -25.667 1.00 24.83 235 CYS A N 1
ATOM 1797 C CA . CYS A 1 235 ? -3.119 40.696 -25.654 1.00 24.83 235 CYS A CA 1
ATOM 1798 C C . CYS A 1 235 ? -2.164 39.628 -25.091 1.00 24.83 235 CYS A C 1
ATOM 1800 O O . CYS A 1 235 ? -2.406 39.021 -24.052 1.00 24.83 235 CYS A O 1
ATOM 1802 N N . ARG A 1 236 ? -1.080 39.392 -25.838 1.00 25.81 236 ARG A N 1
ATOM 1803 C CA . ARG A 1 236 ? -0.003 38.421 -25.593 1.00 25.81 236 ARG A CA 1
ATOM 1804 C C . ARG A 1 236 ? 1.023 38.997 -24.617 1.00 25.81 236 ARG A C 1
ATOM 1806 O O . ARG A 1 236 ? 1.379 40.153 -24.777 1.00 25.81 236 ARG A O 1
ATOM 1813 N N . HIS A 1 237 ? 1.619 38.159 -23.767 1.00 26.52 237 HIS A N 1
ATOM 1814 C CA . HIS A 1 237 ? 3.017 38.316 -23.342 1.00 26.52 237 HIS A CA 1
ATOM 1815 C C . HIS A 1 237 ? 3.620 36.977 -22.884 1.00 26.52 237 HIS A C 1
ATOM 1817 O O . HIS A 1 237 ? 3.217 36.396 -21.884 1.00 26.52 237 HIS A O 1
ATOM 1823 N N . THR A 1 238 ? 4.615 36.500 -23.632 1.00 30.06 238 THR A N 1
ATOM 1824 C CA . THR A 1 238 ? 5.665 35.571 -23.178 1.00 30.06 238 THR A CA 1
ATOM 1825 C C . THR A 1 238 ? 6.751 36.329 -22.416 1.00 30.06 238 THR A C 1
ATOM 1827 O O . THR A 1 238 ? 7.063 37.460 -22.797 1.00 30.06 238 THR A O 1
ATOM 1830 N N . PRO A 1 239 ? 7.464 35.649 -21.503 1.00 29.34 239 PRO A N 1
ATOM 1831 C CA . PRO A 1 239 ? 8.911 35.811 -21.446 1.00 29.34 239 PRO A CA 1
ATOM 1832 C C . PRO A 1 239 ? 9.678 34.482 -21.507 1.00 29.34 239 PRO A C 1
ATOM 1834 O O . PRO A 1 239 ? 9.290 33.448 -20.971 1.00 29.34 239 PRO A O 1
ATOM 1837 N N . CYS A 1 240 ? 10.805 34.582 -22.200 1.00 23.34 240 CYS A N 1
ATOM 1838 C CA . CYS A 1 240 ? 11.855 33.604 -22.426 1.00 23.34 240 CYS A CA 1
ATOM 1839 C C . CYS A 1 240 ? 12.803 33.565 -21.215 1.00 23.34 240 CYS A C 1
ATOM 1841 O O . CYS A 1 240 ? 13.235 34.629 -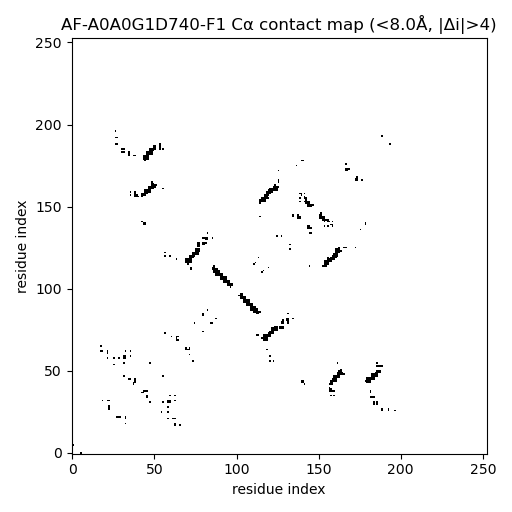20.779 1.00 23.34 240 CYS A O 1
ATOM 1843 N N . TRP A 1 241 ? 13.179 32.382 -20.714 1.00 25.30 241 TRP A N 1
ATOM 1844 C CA . TRP A 1 241 ? 14.339 32.215 -19.825 1.00 25.30 241 TRP A CA 1
ATOM 1845 C C . TRP A 1 241 ? 15.248 31.087 -20.337 1.00 25.30 241 TRP A C 1
ATOM 1847 O O . TRP A 1 241 ? 14.862 29.921 -20.398 1.00 25.30 241 TRP A O 1
ATOM 1857 N N . LYS A 1 242 ? 16.471 31.478 -20.717 1.00 25.75 242 LYS A N 1
ATOM 1858 C CA . LYS A 1 242 ? 17.656 30.643 -20.960 1.00 25.75 242 LYS A CA 1
ATOM 1859 C C . LYS A 1 242 ? 18.545 30.714 -19.716 1.00 25.75 242 LYS A C 1
ATOM 1861 O O . LYS A 1 242 ? 19.023 31.804 -19.441 1.00 25.75 242 LYS A O 1
ATOM 1866 N N . VAL A 1 243 ? 18.851 29.584 -19.078 1.00 31.56 243 VAL A N 1
ATOM 1867 C CA . VAL A 1 243 ? 20.076 29.289 -18.286 1.00 31.56 243 VAL A CA 1
ATOM 1868 C C . VAL A 1 243 ? 20.086 27.754 -18.136 1.00 31.56 243 VAL A C 1
ATOM 1870 O O . VAL A 1 243 ? 19.023 27.189 -17.923 1.00 31.56 243 VAL A O 1
ATOM 1873 N N . GLY A 1 244 ? 21.127 26.934 -18.243 1.00 27.22 244 GLY A N 1
ATOM 1874 C CA . GLY A 1 244 ? 22.572 27.025 -18.421 1.00 27.22 244 GLY A CA 1
ATOM 1875 C C . GLY A 1 244 ? 23.092 25.626 -18.035 1.00 27.22 244 GLY A C 1
ATOM 1876 O O . GLY A 1 244 ? 22.698 25.092 -17.002 1.00 27.22 244 GLY A O 1
ATOM 1877 N N . LEU A 1 245 ? 23.872 24.976 -18.902 1.00 30.61 245 LEU A N 1
ATOM 1878 C CA . LEU A 1 245 ? 24.414 23.626 -18.691 1.00 30.61 245 LEU A CA 1
ATOM 1879 C C . LEU A 1 245 ? 25.450 23.617 -17.554 1.00 30.61 245 LEU A C 1
ATOM 1881 O O . LEU A 1 245 ? 26.366 24.434 -17.553 1.00 30.61 245 LEU A O 1
ATOM 1885 N N . GLY A 1 246 ? 25.349 22.648 -16.641 1.00 27.55 246 GLY A N 1
ATOM 1886 C CA . GLY A 1 246 ? 26.333 22.410 -15.583 1.00 27.55 246 GLY A CA 1
ATOM 1887 C C . GLY A 1 246 ? 26.281 20.966 -15.086 1.00 27.55 246 GLY A C 1
ATOM 1888 O O . GLY A 1 246 ? 25.424 20.593 -14.295 1.00 27.55 246 GLY A O 1
ATOM 1889 N N . SER A 1 247 ? 27.193 20.140 -15.590 1.00 31.33 247 SER A N 1
ATOM 1890 C CA . SER A 1 247 ? 27.392 18.732 -15.247 1.00 31.33 247 SER A CA 1
ATOM 1891 C C . SER A 1 247 ? 28.107 18.547 -13.905 1.00 31.33 247 SER A C 1
ATOM 1893 O O . SER A 1 247 ? 29.226 19.038 -13.786 1.00 31.33 247 SER A O 1
ATOM 1895 N N . LYS A 1 248 ? 27.573 17.734 -12.980 1.00 32.16 248 LYS A N 1
ATOM 1896 C CA . LYS A 1 248 ? 28.363 16.905 -12.038 1.00 32.16 248 LYS A CA 1
ATOM 1897 C C . LYS A 1 248 ? 27.569 15.651 -11.634 1.00 32.16 248 LYS A C 1
ATOM 1899 O O . LYS A 1 248 ? 26.476 15.754 -11.091 1.00 32.16 248 LYS A O 1
ATOM 1904 N N . LYS A 1 249 ? 28.128 14.469 -11.919 1.00 31.42 249 LYS A N 1
ATOM 1905 C CA . LYS A 1 249 ? 27.698 13.168 -11.372 1.00 31.42 249 LYS A CA 1
ATOM 1906 C C . LYS A 1 249 ? 28.220 13.032 -9.932 1.00 31.42 249 LYS A C 1
ATOM 1908 O O . LYS A 1 249 ? 29.373 13.407 -9.720 1.00 31.42 249 LYS A O 1
ATOM 1913 N N . PRO A 1 250 ? 27.489 12.413 -8.993 1.00 37.94 250 PRO A N 1
ATOM 1914 C CA . PRO A 1 250 ? 28.100 11.826 -7.812 1.00 37.94 250 PRO A CA 1
ATOM 1915 C C . PRO A 1 250 ? 28.399 10.336 -8.039 1.00 37.94 250 PRO A C 1
ATOM 1917 O O . PRO A 1 250 ? 27.565 9.567 -8.514 1.00 37.94 250 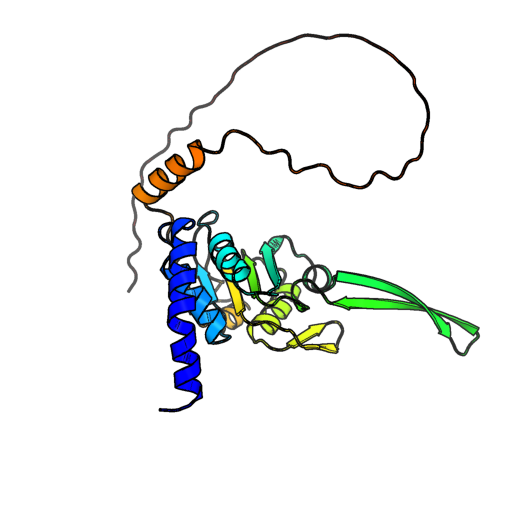PRO A O 1
ATOM 1920 N N . ILE A 1 251 ? 29.638 9.976 -7.718 1.00 30.86 251 ILE A N 1
ATOM 1921 C CA . ILE A 1 251 ? 30.169 8.621 -7.558 1.00 30.86 251 ILE A CA 1
ATOM 1922 C C . ILE A 1 251 ? 29.797 8.166 -6.141 1.00 30.86 251 ILE A C 1
ATOM 1924 O O . ILE A 1 251 ? 29.993 8.943 -5.210 1.00 30.86 251 ILE A O 1
ATOM 1928 N N . TRP A 1 252 ? 29.332 6.928 -5.964 1.00 41.16 252 TRP A N 1
ATOM 1929 C CA . TRP A 1 252 ? 29.205 6.309 -4.640 1.00 41.16 252 TRP A CA 1
ATOM 1930 C C . TRP A 1 252 ? 30.015 5.011 -4.591 1.00 41.16 252 TRP A C 1
ATOM 1932 O O . TRP A 1 252 ? 29.927 4.186 -5.503 1.00 41.16 252 TRP A O 1
ATOM 1942 N N . ARG A 1 253 ? 30.849 4.918 -3.552 1.00 31.64 253 ARG A N 1
ATOM 1943 C CA . ARG A 1 253 ? 31.463 3.695 -3.027 1.00 31.64 253 ARG A CA 1
ATOM 1944 C C . ARG A 1 253 ? 30.513 3.056 -2.025 1.00 31.64 253 ARG A C 1
ATOM 1946 O O . ARG A 1 253 ? 29.758 3.832 -1.398 1.00 31.64 253 ARG A O 1
#

Foldseek 3Di:
DDPVVVVVVVCVVVLVVLLVVLCVVQPPCNLLSVQLVCQLVVVAEAEEAADPPQCSVVSNVSSQVPDPPAAEAEDAQLVDQDPCSQWFPDKDWDWDQDPVRDTDIDIDTDTDRLQAGQEYEYEQLLNHDPVNNVQLVVVNVAQWGDDPNDIGGYNHSGYYYYHNDDHDPVDPCVVVVVRNPHYYYRDHDDPVRVVVNVVVCVVPDDDPDDDDDDDDDDDDDDDDDDDDDDDDDDDDDDDDDDDDDDDDDDDDD

Sequence (253 aa):
MNELLRQALGIVPKVSRISAEVLVSHIDRDDEVRAAWLALVSGRPAFFLGSPGVDKTGTVQAIASRIAGAVFYDELMPTVVSVEQLLVESTSIEEVPLPNGGKAIQTRDRLGKAANAHLVFADEIWKSEPRVLNILLDLARGGEVRHEGRVVKTPLLAFLAASNELPDPEGNLGALWSRMTIRLVTQPLNRAGKFHRTSSTSSWTSTRNWLTNRPRTSHGCGRTTADSAGYSTFCRHTPCWKVGLGSKKPIWR

Secondary structure (DSSP, 8-state):
--HHHHHHHHHHHHHHHHHHHHHHHSTT-HHHHHHHHHHHHH---EEEES-TTS-HHHHHHHHHTTSTT--EEEEEGGG--SHHHHHEEEEEEEEEE-TTS-EEEEEEEEE-GGGG-SEEEEETGGGS-HHHHHHHHHHHH-SEEEETTEEEE---SEEEEEESSPPPTTSTTHHHHTT--EEEEPPPP-HHHHHHHHHHHTT--S------------------------------------------PPP--